Protein AF-Q67RN5-F1 (afdb_monomer)

Nearest PDB structures (foldseek):
  2oyn-assembly1_A-2  TM=8.089E-01  e=8.549E-10  Methanocaldococcus jannaschii DSM 2661
  2vbu-assembly1_A  TM=8.087E-01  e=7.160E-10  Methanocaldococcus jannaschii
  5trd-assembly1_B  TM=8.088E-01  e=3.137E-09  Thermoplasma acidophilum DSM 1728
  6e8a-assembly2_B-2  TM=3.465E-01  e=7.307E-01  Salmonella enterica subsp. enterica serovar Typhimurium
  5ffo-assembly1_C  TM=2.373E-01  e=3.018E+00  Homo sapiens

Foldseek 3Di:
DDDDDDDDDDDDDDDDDDDDPPPCQFDKDKWKWFWDDDPLVQLVVLPDPLNQVVCCVAPVGRFHRGWTKIQTDDDLVVVVVCLQFAWAWEDELDPPAFIKTWAWKKKADDPFIDIWIKIDTPDPPPDSRMIITTDNDDCCVRRVDDGGDMIMIMHGNDDRDPHYDYRDNPPRDPDPVVPDD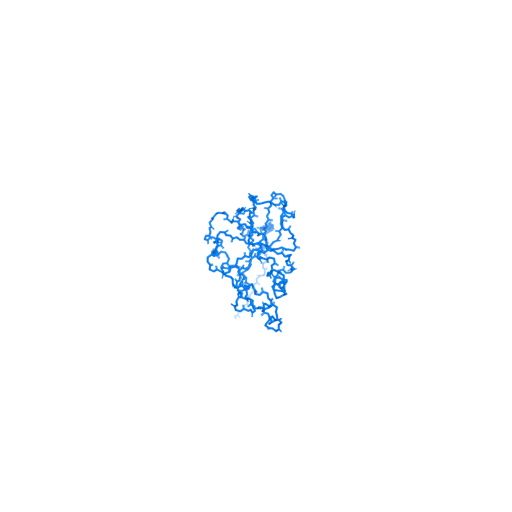DDD

Mean predicted aligned error: 12.1 Å

Structure (mmCIF, N/CA/C/O backbone):
data_AF-Q67RN5-F1
#
_entry.id   AF-Q67RN5-F1
#
loop_
_atom_site.group_PDB
_atom_site.id
_atom_site.type_symbol
_atom_site.label_atom_id
_atom_site.label_alt_id
_atom_site.label_comp_id
_atom_site.label_asym_id
_atom_site.label_entity_id
_atom_site.label_seq_id
_atom_site.pdbx_PDB_ins_code
_atom_site.Cartn_x
_atom_site.Cartn_y
_atom_site.Cartn_z
_atom_site.occupancy
_atom_site.B_iso_or_equiv
_atom_site.auth_seq_id
_atom_site.auth_comp_id
_atom_site.auth_asym_id
_atom_site.auth_atom_id
_atom_site.pdbx_PDB_model_num
ATOM 1 N N . MET A 1 1 ? 18.045 -40.946 73.177 1.00 39.00 1 MET A N 1
ATOM 2 C CA . MET A 1 1 ? 17.697 -39.692 72.471 1.00 39.00 1 MET A CA 1
ATOM 3 C C . MET A 1 1 ? 16.750 -40.045 71.330 1.00 39.00 1 MET A C 1
ATOM 5 O O . MET A 1 1 ? 17.121 -40.869 70.508 1.00 39.00 1 MET A O 1
ATOM 9 N N . GLN A 1 2 ? 15.512 -39.538 71.370 1.00 44.56 2 GLN A N 1
ATOM 10 C CA . GLN A 1 2 ? 14.452 -39.750 70.363 1.00 44.56 2 GLN A CA 1
ATOM 11 C C . GLN A 1 2 ? 14.723 -38.964 69.063 1.00 44.56 2 GLN A C 1
ATOM 13 O O . GLN A 1 2 ? 15.559 -38.061 69.064 1.00 44.56 2 GLN A O 1
ATOM 18 N N . PRO A 1 3 ? 13.956 -39.235 67.993 1.00 46.88 3 PRO A N 1
ATOM 19 C CA . PRO A 1 3 ? 12.977 -38.229 67.550 1.00 46.88 3 PRO A CA 1
ATOM 20 C C . PRO A 1 3 ? 11.593 -38.872 67.302 1.00 46.88 3 PRO A C 1
ATOM 22 O O . PRO A 1 3 ? 11.489 -39.971 66.772 1.00 46.88 3 PRO A O 1
ATOM 25 N N . ALA A 1 4 ? 10.519 -38.382 67.924 1.00 40.12 4 ALA A N 1
ATOM 26 C CA . ALA A 1 4 ? 9.706 -37.205 67.581 1.00 40.12 4 ALA A CA 1
ATOM 27 C C . ALA A 1 4 ? 8.742 -37.450 66.396 1.00 40.12 4 ALA A C 1
ATOM 29 O O . ALA A 1 4 ? 9.128 -37.463 65.232 1.00 40.12 4 ALA A O 1
ATOM 30 N N . ARG A 1 5 ? 7.459 -37.638 66.747 1.00 43.19 5 ARG A N 1
ATOM 31 C CA . ARG A 1 5 ? 6.282 -37.629 65.862 1.00 43.19 5 ARG A CA 1
ATOM 32 C C . ARG A 1 5 ? 6.062 -36.230 65.272 1.00 43.19 5 ARG A C 1
ATOM 34 O O . ARG A 1 5 ? 6.175 -35.253 66.005 1.00 43.19 5 ARG A O 1
ATOM 41 N N . ALA A 1 6 ? 5.593 -36.153 64.026 1.00 41.25 6 ALA A N 1
ATOM 42 C CA . ALA A 1 6 ? 4.897 -34.978 63.504 1.00 41.25 6 ALA A CA 1
ATOM 43 C C . ALA A 1 6 ? 3.587 -35.397 62.819 1.00 41.25 6 ALA A C 1
ATOM 45 O O . ALA A 1 6 ? 3.551 -36.311 61.998 1.00 41.25 6 ALA A O 1
ATOM 46 N N . LEU A 1 7 ? 2.515 -34.737 63.256 1.00 39.62 7 LEU A N 1
ATOM 47 C CA . LEU A 1 7 ? 1.122 -34.873 62.849 1.00 39.62 7 LEU A CA 1
ATOM 48 C C . LEU A 1 7 ? 0.891 -34.295 61.447 1.00 39.62 7 LEU A C 1
ATOM 50 O O . LEU A 1 7 ? 1.312 -33.177 61.162 1.00 39.62 7 LEU A O 1
ATOM 54 N N . GLY A 1 8 ? 0.156 -35.029 60.611 1.00 35.50 8 GLY A N 1
ATOM 55 C CA . GLY A 1 8 ? -0.455 -34.497 59.397 1.00 35.50 8 GLY A CA 1
ATOM 56 C C . GLY A 1 8 ? -1.794 -33.836 59.722 1.00 35.50 8 GLY A C 1
ATOM 57 O O . GLY A 1 8 ? -2.701 -34.496 60.225 1.00 35.50 8 GLY A O 1
ATOM 58 N N . LEU A 1 9 ? -1.913 -32.544 59.422 1.00 35.66 9 LEU A N 1
ATOM 59 C CA . LEU A 1 9 ? -3.170 -31.801 59.401 1.00 35.66 9 LEU A CA 1
ATOM 60 C C . LEU A 1 9 ? -3.314 -31.147 58.025 1.00 35.66 9 LEU A C 1
ATOM 62 O O . LEU A 1 9 ? -2.604 -30.207 57.682 1.00 35.66 9 LEU A O 1
ATOM 66 N N . THR A 1 10 ? -4.238 -31.679 57.234 1.00 41.59 10 THR A N 1
ATOM 67 C CA . THR A 1 10 ? -4.870 -31.006 56.095 1.00 41.59 10 THR A CA 1
ATOM 68 C C . THR A 1 10 ? -5.769 -29.877 56.583 1.00 41.59 10 THR A C 1
ATOM 70 O O . THR A 1 10 ? -6.534 -30.106 57.515 1.00 41.59 10 THR A O 1
ATOM 73 N N . LEU A 1 11 ? -5.748 -28.727 55.899 1.00 31.17 11 LEU A N 1
ATOM 74 C CA . LEU A 1 11 ? -6.904 -27.851 55.633 1.00 31.17 11 LEU A CA 1
ATOM 75 C C . LEU A 1 11 ? -6.467 -26.649 54.778 1.00 31.17 11 LEU A C 1
ATOM 77 O O . LEU A 1 11 ? -5.459 -26.016 55.075 1.00 31.17 11 LEU A O 1
ATOM 81 N N . GLY A 1 12 ? -7.258 -26.310 53.754 1.00 29.30 12 GLY A N 1
ATOM 82 C CA . GLY A 1 12 ? -7.156 -25.016 53.070 1.00 29.30 12 GLY A CA 1
ATOM 83 C C . GLY A 1 12 ? -7.506 -25.035 51.585 1.00 29.30 12 GLY A C 1
ATOM 84 O O . GLY A 1 12 ? -6.628 -24.855 50.750 1.00 29.30 12 GLY A O 1
ATOM 85 N N . GLY A 1 13 ? -8.785 -25.225 51.251 1.00 37.34 13 GLY A N 1
ATOM 86 C CA . GLY A 1 13 ? -9.314 -24.823 49.945 1.00 37.34 13 GLY A CA 1
ATOM 87 C C . GLY A 1 13 ? -9.505 -23.303 49.879 1.00 37.34 13 GLY A C 1
ATOM 88 O O . GLY A 1 13 ? -9.962 -22.701 50.849 1.00 37.34 13 GLY A O 1
ATOM 89 N N . LEU A 1 14 ? -9.172 -22.701 48.735 1.00 33.59 14 LEU A N 1
ATOM 90 C CA . LEU A 1 14 ? -9.415 -21.298 48.370 1.00 33.59 14 LEU A CA 1
ATOM 91 C C . LEU A 1 14 ? -9.759 -21.218 46.859 1.00 33.59 14 LEU A C 1
ATOM 93 O O . LEU A 1 14 ? -9.532 -22.187 46.135 1.00 33.59 14 LEU A O 1
ATOM 97 N N . PRO A 1 15 ? -10.402 -20.132 46.391 1.00 35.22 15 PRO A N 1
ATOM 98 C CA . PRO A 1 15 ? -11.698 -20.218 45.725 1.00 35.22 15 PRO A CA 1
ATOM 99 C C . PRO A 1 15 ? -11.651 -20.102 44.198 1.00 35.22 15 PRO A C 1
ATOM 101 O O . PRO A 1 15 ? -10.672 -19.665 43.592 1.00 35.22 15 PRO A O 1
ATOM 104 N N . ALA A 1 16 ? -12.797 -20.430 43.597 1.00 47.22 16 ALA A N 1
ATOM 105 C CA . ALA A 1 16 ? -13.140 -20.130 42.217 1.00 47.22 16 ALA A CA 1
ATOM 106 C C . ALA A 1 16 ? -12.845 -18.662 41.875 1.00 47.22 16 ALA A C 1
ATOM 108 O O . ALA A 1 16 ? -13.401 -17.741 42.473 1.00 47.22 16 ALA A O 1
ATOM 109 N N . SER A 1 17 ? -11.990 -18.453 40.880 1.00 39.81 17 SER A N 1
ATOM 110 C CA . SER A 1 17 ? -11.787 -17.155 40.249 1.00 39.81 17 SER A CA 1
ATOM 111 C C . SER A 1 17 ? -12.252 -17.273 38.807 1.00 39.81 17 SER A C 1
ATOM 113 O O . SER A 1 17 ? -11.623 -17.928 37.978 1.00 39.81 17 SER A O 1
ATOM 115 N N . GLY A 1 18 ? -13.399 -16.654 38.523 1.00 46.72 18 GLY A N 1
ATOM 116 C CA . GLY A 1 18 ? -13.833 -16.408 37.162 1.00 46.72 18 GLY A CA 1
ATOM 117 C C . GLY A 1 18 ? -12.750 -15.624 36.431 1.00 46.72 18 GLY A C 1
ATOM 118 O O . GLY A 1 18 ? -12.375 -14.529 36.841 1.00 46.72 18 GLY A O 1
ATOM 119 N N . GLN A 1 19 ? -12.246 -16.191 35.343 1.00 37.75 19 GLN A N 1
ATOM 120 C CA . GLN A 1 19 ? -11.493 -15.438 34.357 1.00 37.75 19 GLN A CA 1
ATOM 121 C C . GLN A 1 19 ? -12.421 -15.208 33.180 1.00 37.75 19 GLN A C 1
ATOM 123 O O . GLN A 1 19 ? -12.645 -16.076 32.337 1.00 37.75 19 GLN A O 1
ATOM 128 N N . GLY A 1 20 ? -13.006 -14.009 33.184 1.00 31.23 20 GLY A N 1
ATOM 129 C CA . GLY A 1 20 ? -13.591 -13.430 31.993 1.00 31.23 20 GLY A CA 1
ATOM 130 C C . GLY A 1 20 ? -12.596 -13.540 30.844 1.00 31.23 20 GLY A C 1
ATOM 131 O O . GLY A 1 20 ? -11.386 -13.386 31.032 1.00 31.23 20 GLY A O 1
ATOM 132 N N . ARG A 1 21 ? -13.126 -13.832 29.657 1.00 41.06 21 ARG A N 1
ATOM 133 C CA . ARG A 1 21 ? -12.391 -13.716 28.402 1.00 41.06 21 ARG A CA 1
ATOM 134 C C . ARG A 1 21 ? -11.751 -12.330 28.390 1.00 41.06 21 ARG A C 1
ATOM 136 O O . ARG A 1 21 ? -12.453 -11.328 28.281 1.00 41.06 21 ARG A O 1
ATOM 143 N N . ARG A 1 22 ? -10.432 -12.274 28.567 1.00 39.09 22 ARG A N 1
ATOM 144 C CA . ARG A 1 22 ? -9.664 -11.081 28.240 1.00 39.09 22 ARG A CA 1
ATOM 145 C C . ARG A 1 22 ? -9.855 -10.900 26.742 1.00 39.09 22 ARG A C 1
ATOM 147 O O . ARG A 1 22 ? -9.359 -11.703 25.959 1.00 39.09 22 ARG A O 1
ATOM 154 N N . ASN A 1 23 ? -10.653 -9.908 26.364 1.00 39.34 23 ASN A N 1
ATOM 155 C CA . ASN A 1 23 ? -10.580 -9.353 25.028 1.00 39.34 23 ASN A CA 1
ATOM 156 C C . ASN A 1 23 ? -9.171 -8.781 24.919 1.00 39.34 23 ASN A C 1
ATOM 158 O O . ASN A 1 23 ? -8.901 -7.704 25.447 1.00 39.34 23 ASN A O 1
ATOM 162 N N . ASP A 1 24 ? -8.272 -9.544 24.308 1.00 42.50 24 ASP A N 1
ATOM 163 C CA . ASP A 1 24 ? -6.970 -9.057 23.880 1.00 42.50 24 ASP A CA 1
ATOM 164 C C . ASP A 1 24 ? -7.239 -8.106 22.704 1.00 42.50 24 ASP A C 1
ATOM 166 O O . ASP A 1 24 ? -7.173 -8.471 21.532 1.00 42.50 24 ASP A O 1
ATOM 170 N N . MET A 1 25 ? -7.720 -6.900 23.018 1.00 42.75 25 MET A N 1
ATOM 171 C CA . MET A 1 25 ? -7.832 -5.822 22.046 1.00 42.75 25 MET A CA 1
ATOM 172 C C . MET A 1 25 ? -6.419 -5.288 21.848 1.00 42.75 25 MET A C 1
ATOM 174 O O . MET A 1 25 ? -6.012 -4.347 22.526 1.00 42.75 25 MET A O 1
ATOM 178 N N . GLY A 1 26 ? -5.665 -5.949 20.965 1.00 56.78 26 GLY A N 1
ATOM 179 C CA . GLY A 1 26 ? -4.382 -5.444 20.486 1.00 56.78 26 GLY A CA 1
ATOM 180 C C . GLY A 1 26 ? -4.517 -3.984 20.055 1.00 56.78 26 GLY A C 1
ATOM 181 O O . GLY A 1 26 ? -5.586 -3.551 19.605 1.00 56.78 26 GLY A O 1
ATOM 182 N N . THR A 1 27 ? -3.452 -3.207 20.227 1.00 68.50 27 THR A N 1
ATOM 183 C CA . THR A 1 27 ? -3.481 -1.781 19.900 1.00 68.50 27 THR A CA 1
ATOM 184 C C . THR A 1 27 ? -3.726 -1.631 18.404 1.00 68.50 27 THR A C 1
ATOM 186 O O . THR A 1 27 ? -2.929 -2.075 17.583 1.00 68.50 27 THR A O 1
ATOM 189 N N . GLN A 1 28 ? -4.855 -1.031 18.037 1.00 79.62 28 GLN A N 1
ATOM 190 C CA . GLN A 1 28 ? -5.221 -0.817 16.645 1.00 79.62 28 GLN A CA 1
ATOM 191 C C . GLN A 1 28 ? -5.014 0.652 16.298 1.00 79.62 28 GLN A C 1
ATOM 193 O O . GLN A 1 28 ? -5.668 1.521 16.879 1.00 79.62 28 GLN A O 1
ATOM 198 N N . ILE A 1 29 ? -4.144 0.928 15.329 1.00 88.00 29 ILE A N 1
ATOM 199 C CA . ILE A 1 29 ? -3.964 2.288 14.826 1.00 88.00 29 ILE A CA 1
ATOM 200 C C . ILE A 1 29 ? -4.924 2.525 13.662 1.00 88.00 29 ILE A C 1
ATOM 202 O O . ILE A 1 29 ? -5.158 1.641 12.828 1.00 88.00 29 ILE A O 1
ATOM 206 N N . ARG A 1 30 ? -5.525 3.716 13.633 1.00 91.44 30 ARG A N 1
ATOM 207 C CA . ARG A 1 30 ? -6.573 4.082 12.684 1.00 91.44 30 ARG A CA 1
ATOM 208 C C . ARG A 1 30 ? -6.337 5.481 12.132 1.00 91.44 30 ARG A C 1
ATOM 210 O O . ARG A 1 30 ? -6.229 6.431 12.899 1.00 91.44 30 ARG A O 1
ATOM 217 N N . TRP A 1 31 ? -6.388 5.597 10.809 1.00 93.06 31 TRP A N 1
ATOM 218 C CA . TRP A 1 31 ? -6.339 6.869 10.085 1.00 93.06 31 TRP A CA 1
ATOM 219 C C . TRP A 1 31 ? -7.501 6.979 9.106 1.00 93.06 31 TRP A C 1
ATOM 221 O O . TRP A 1 31 ? -8.117 5.975 8.729 1.00 93.06 31 TRP A O 1
ATOM 231 N N . THR A 1 32 ? -7.779 8.202 8.673 1.00 96.44 32 THR A N 1
ATOM 232 C CA . THR A 1 32 ? -8.562 8.454 7.464 1.00 96.44 32 THR A CA 1
ATOM 233 C C . THR A 1 32 ? -7.623 8.716 6.295 1.00 96.44 32 THR A C 1
ATOM 235 O O . THR A 1 32 ? -6.431 8.988 6.458 1.00 96.44 32 THR A O 1
ATOM 238 N N . GLY A 1 33 ? -8.144 8.595 5.086 1.00 97.06 33 GLY A N 1
ATOM 239 C CA . GLY A 1 33 ? -7.430 8.999 3.894 1.00 97.06 33 GLY A CA 1
ATOM 240 C C . GLY A 1 33 ? -8.387 9.286 2.759 1.00 97.06 33 GLY A C 1
ATOM 241 O O . GLY A 1 33 ? -9.519 8.804 2.744 1.00 97.06 33 GLY A O 1
ATOM 242 N N . ARG A 1 34 ? -7.914 10.058 1.787 1.00 98.25 34 ARG A N 1
ATOM 243 C CA . ARG A 1 34 ? -8.688 10.421 0.604 1.00 98.25 34 ARG A CA 1
ATOM 244 C C . ARG A 1 34 ? -8.191 9.665 -0.608 1.00 98.25 34 ARG A C 1
ATOM 246 O O . ARG A 1 34 ? -7.007 9.738 -0.934 1.00 98.25 34 ARG A O 1
ATOM 253 N N . VAL A 1 35 ? -9.091 8.963 -1.287 1.00 98.56 35 VAL A N 1
ATOM 254 C CA . VAL A 1 35 ? -8.769 8.237 -2.518 1.00 98.56 35 VAL A CA 1
ATOM 255 C C . VAL A 1 35 ? -8.345 9.220 -3.603 1.00 98.56 35 VAL A C 1
ATOM 257 O O . VAL A 1 35 ? -9.009 10.232 -3.838 1.00 98.56 35 VAL A O 1
ATOM 260 N N . VAL A 1 36 ? -7.249 8.901 -4.285 1.00 97.94 36 VAL A N 1
ATOM 261 C CA . VAL A 1 36 ? -6.715 9.680 -5.406 1.00 97.94 36 VAL A CA 1
ATOM 262 C C . VAL A 1 36 ? -6.348 8.758 -6.563 1.00 97.94 36 VAL A C 1
ATOM 264 O O . VAL A 1 36 ? -6.064 7.571 -6.378 1.00 97.94 36 VAL A O 1
ATOM 267 N N . SER A 1 37 ? -6.346 9.285 -7.781 1.00 95.69 37 SER A N 1
ATOM 268 C CA . SER A 1 37 ? -5.734 8.600 -8.917 1.00 95.69 37 SER A CA 1
ATOM 269 C C . SER A 1 37 ? -4.215 8.752 -8.864 1.00 95.69 37 SER A C 1
ATOM 271 O O . SER A 1 37 ? -3.694 9.854 -8.722 1.00 95.69 37 SER A O 1
ATOM 273 N N . GLY A 1 38 ? -3.502 7.631 -8.984 1.00 88.62 38 GLY A N 1
ATOM 274 C CA . GLY A 1 38 ? -2.061 7.631 -9.227 1.00 88.62 38 GLY A CA 1
ATOM 275 C C . GLY A 1 38 ? -1.739 7.763 -10.719 1.00 88.62 38 GLY A C 1
ATOM 276 O O . GLY A 1 38 ? -2.627 7.846 -11.565 1.00 88.62 38 GLY A O 1
ATOM 277 N N . LEU A 1 39 ? -0.455 7.676 -11.067 1.00 86.25 39 LEU A N 1
ATOM 278 C CA . LEU A 1 39 ? 0.029 7.774 -12.455 1.00 86.25 39 LEU A CA 1
ATOM 279 C C . LEU A 1 39 ? -0.256 6.527 -13.320 1.00 86.25 39 LEU A C 1
ATOM 281 O O . LEU A 1 39 ? 0.241 6.419 -14.436 1.00 86.25 39 LEU A O 1
ATOM 285 N N . GLY A 1 40 ? -0.964 5.522 -12.793 1.00 83.81 40 GLY A N 1
ATOM 286 C CA . GLY A 1 40 ? -1.231 4.255 -13.492 1.00 83.81 40 GLY A CA 1
ATOM 287 C C . GLY A 1 40 ? -0.009 3.339 -13.675 1.00 83.81 40 GLY A C 1
ATOM 288 O O . GLY A 1 40 ? -0.143 2.226 -14.180 1.00 83.81 40 GLY A O 1
ATOM 289 N N . VAL A 1 41 ? 1.174 3.756 -13.216 1.00 84.62 41 VAL A N 1
ATOM 290 C CA . VAL A 1 41 ? 2.433 2.998 -13.332 1.00 84.62 41 VAL A CA 1
ATOM 291 C C . VAL A 1 41 ? 2.385 1.686 -12.538 1.00 84.62 41 VAL A C 1
ATOM 293 O O . VAL A 1 41 ? 2.978 0.692 -12.960 1.00 84.62 41 VAL A O 1
ATOM 296 N N . ALA A 1 42 ? 1.612 1.653 -11.444 1.00 84.50 42 ALA A N 1
ATOM 297 C CA . ALA A 1 42 ? 1.476 0.494 -10.565 1.00 84.50 42 ALA A CA 1
ATOM 298 C C . ALA A 1 42 ? 1.045 -0.793 -11.264 1.00 84.50 42 ALA A C 1
ATOM 300 O O . ALA A 1 42 ? 1.535 -1.879 -10.945 1.00 84.50 42 ALA A O 1
ATOM 301 N N . ALA A 1 43 ? 0.178 -0.682 -12.269 1.00 84.50 43 ALA A N 1
ATOM 302 C CA . ALA A 1 43 ? -0.319 -1.840 -13.000 1.00 84.50 43 ALA A CA 1
ATOM 303 C C . ALA A 1 43 ? 0.801 -2.636 -13.687 1.00 84.50 43 ALA A C 1
ATOM 305 O O . ALA A 1 43 ? 0.693 -3.852 -13.781 1.00 84.50 43 ALA A O 1
ATOM 306 N N . ARG A 1 44 ? 1.885 -1.973 -14.116 1.00 85.19 44 ARG A N 1
ATOM 307 C CA . ARG A 1 44 ? 3.000 -2.620 -14.824 1.00 85.19 44 ARG A CA 1
ATOM 308 C C . ARG A 1 44 ? 3.891 -3.456 -13.912 1.00 85.19 44 ARG A C 1
ATOM 310 O O . ARG A 1 44 ? 4.351 -4.516 -14.320 1.00 85.19 44 ARG A O 1
ATOM 317 N N . TRP A 1 45 ? 4.167 -2.987 -12.696 1.00 85.69 45 TRP A N 1
ATOM 318 C CA . TRP A 1 45 ? 5.078 -3.695 -11.791 1.00 85.69 45 TRP A CA 1
ATOM 319 C C . TRP A 1 45 ? 4.359 -4.682 -10.870 1.00 85.69 45 TRP A C 1
ATOM 321 O O . TRP A 1 45 ? 4.903 -5.742 -10.578 1.00 85.69 45 TRP A O 1
ATOM 331 N N . THR A 1 46 ? 3.101 -4.418 -10.504 1.00 89.88 46 THR A N 1
ATOM 332 C CA . THR A 1 46 ? 2.264 -5.390 -9.766 1.00 89.88 46 THR A CA 1
ATOM 333 C C . THR A 1 46 ? 1.983 -6.668 -10.562 1.00 89.88 46 THR A C 1
ATOM 335 O O . THR A 1 46 ? 1.573 -7.679 -9.989 1.00 89.88 46 THR A O 1
ATOM 338 N N . THR A 1 47 ? 2.203 -6.652 -11.880 1.00 91.69 47 THR A N 1
ATOM 339 C CA . THR A 1 47 ? 2.105 -7.836 -12.737 1.00 91.69 47 THR A CA 1
ATOM 340 C C . THR A 1 47 ? 3.381 -8.661 -12.828 1.00 91.69 47 THR A C 1
ATOM 342 O O . THR A 1 47 ? 3.287 -9.777 -13.321 1.00 91.69 47 THR A O 1
ATOM 345 N N . LEU A 1 48 ? 4.529 -8.163 -12.353 1.00 91.69 48 LEU A N 1
ATOM 346 C CA . LEU A 1 48 ? 5.800 -8.888 -12.427 1.00 91.69 48 LEU A CA 1
ATOM 347 C C . LEU A 1 48 ? 5.757 -10.156 -11.565 1.00 91.69 48 LEU A C 1
ATOM 349 O O . LEU A 1 48 ? 5.322 -10.117 -10.411 1.00 91.69 48 LEU A O 1
ATOM 353 N N . ASP A 1 49 ? 6.264 -11.265 -12.104 1.00 92.12 49 ASP A N 1
ATOM 354 C CA . ASP A 1 49 ? 6.209 -12.578 -11.450 1.00 92.12 49 ASP A CA 1
ATOM 355 C C . ASP A 1 49 ? 6.900 -12.586 -10.087 1.00 92.12 49 ASP A C 1
ATOM 357 O O . ASP A 1 49 ? 6.344 -13.094 -9.113 1.00 92.12 49 ASP A O 1
ATOM 361 N N . TRP A 1 50 ? 8.081 -11.965 -9.990 1.00 91.75 50 TRP A N 1
ATOM 362 C CA . TRP A 1 50 ? 8.813 -11.874 -8.725 1.00 91.75 50 TRP A CA 1
ATOM 363 C C . TRP A 1 50 ? 8.011 -11.113 -7.661 1.00 91.75 50 TRP A C 1
ATOM 365 O O . TRP A 1 50 ? 8.009 -11.504 -6.494 1.00 91.75 50 TRP A O 1
ATOM 375 N N . PHE A 1 51 ? 7.301 -10.053 -8.062 1.00 93.25 51 PHE A N 1
ATOM 376 C CA . PHE A 1 51 ? 6.526 -9.218 -7.152 1.00 93.25 51 PHE A CA 1
ATOM 377 C C . PHE A 1 51 ? 5.301 -9.986 -6.657 1.00 93.25 51 PHE A C 1
ATOM 379 O O . PHE A 1 51 ? 5.070 -10.083 -5.454 1.00 93.25 51 PHE A O 1
ATOM 386 N N . ARG A 1 52 ? 4.555 -10.614 -7.576 1.00 94.06 52 ARG A N 1
ATOM 387 C CA . ARG A 1 52 ? 3.405 -11.465 -7.237 1.00 94.06 52 ARG A CA 1
ATOM 388 C C . ARG A 1 52 ? 3.804 -12.612 -6.312 1.00 94.06 52 ARG A C 1
ATOM 390 O O . ARG A 1 52 ? 3.118 -12.835 -5.321 1.00 94.06 52 ARG A O 1
ATOM 397 N N . ALA A 1 53 ? 4.910 -13.296 -6.609 1.00 92.81 53 ALA A N 1
ATOM 398 C CA . ALA A 1 53 ? 5.424 -14.388 -5.786 1.00 92.81 53 ALA A CA 1
ATOM 399 C C . ALA A 1 53 ? 5.839 -13.911 -4.387 1.00 92.81 53 ALA A C 1
ATOM 401 O O . ALA A 1 53 ? 5.591 -14.606 -3.403 1.00 92.81 53 ALA A O 1
ATOM 402 N N . ALA A 1 54 ? 6.431 -12.718 -4.273 1.00 93.06 54 ALA A N 1
ATOM 403 C CA . ALA A 1 54 ? 6.790 -12.147 -2.980 1.00 93.06 54 ALA A CA 1
ATOM 404 C C . ALA A 1 54 ? 5.555 -11.814 -2.129 1.00 93.06 54 ALA A C 1
ATOM 406 O O . ALA A 1 54 ? 5.514 -12.188 -0.958 1.00 93.06 54 ALA A O 1
ATOM 407 N N . ILE A 1 55 ? 4.536 -11.170 -2.713 1.00 94.44 55 ILE A N 1
ATOM 408 C CA . ILE A 1 55 ? 3.277 -10.859 -2.014 1.00 94.44 55 ILE A CA 1
ATOM 409 C C . ILE A 1 55 ? 2.532 -12.143 -1.629 1.00 94.44 55 ILE A C 1
ATOM 411 O O . ILE A 1 55 ? 2.056 -12.251 -0.502 1.00 94.44 55 ILE A O 1
ATOM 415 N N . GLU A 1 56 ? 2.490 -13.145 -2.508 1.00 94.56 56 GLU A N 1
ATOM 416 C CA . GLU A 1 56 ? 1.857 -14.435 -2.218 1.00 94.56 56 GLU A CA 1
ATOM 417 C C . GLU A 1 56 ? 2.567 -15.177 -1.084 1.00 94.56 56 GLU A C 1
ATOM 419 O O . GLU A 1 56 ? 1.914 -15.663 -0.164 1.00 94.56 56 GLU A O 1
ATOM 424 N N . ARG A 1 57 ? 3.903 -15.202 -1.092 1.00 91.88 57 ARG A N 1
ATOM 425 C CA . ARG A 1 57 ? 4.700 -15.816 -0.024 1.00 91.88 57 ARG A CA 1
ATOM 426 C C . ARG A 1 57 ? 4.522 -15.111 1.322 1.00 91.88 57 ARG A C 1
ATOM 428 O O . ARG A 1 57 ? 4.504 -15.779 2.350 1.00 91.88 57 ARG A O 1
ATOM 435 N N . LEU A 1 58 ? 4.451 -13.781 1.319 1.00 90.00 58 LEU A N 1
ATOM 436 C CA . LEU A 1 58 ? 4.351 -12.970 2.534 1.00 90.00 58 LEU A CA 1
ATOM 437 C C . LEU A 1 58 ? 2.942 -12.944 3.125 1.00 90.00 58 LEU A C 1
ATOM 439 O O . LEU A 1 58 ? 2.782 -12.982 4.342 1.00 90.00 58 LEU A O 1
ATOM 443 N N . PHE A 1 59 ? 1.934 -12.831 2.264 1.00 92.00 59 PHE A N 1
ATOM 444 C CA . PHE A 1 59 ? 0.580 -12.444 2.660 1.00 92.00 59 PHE A CA 1
ATOM 445 C C . PHE A 1 59 ? -0.498 -13.414 2.166 1.00 92.00 59 PHE A C 1
ATOM 447 O O . PHE A 1 59 ? -1.676 -13.206 2.446 1.00 92.00 59 PHE A O 1
ATOM 454 N N . GLY A 1 60 ? -0.125 -14.474 1.444 1.00 94.31 60 GLY A N 1
ATOM 455 C CA . GLY A 1 60 ? -1.038 -15.546 1.043 1.00 94.31 60 GLY A CA 1
ATOM 456 C C . GLY A 1 60 ? -1.972 -15.201 -0.119 1.00 94.31 60 GLY A C 1
ATOM 457 O O . GLY A 1 60 ? -2.955 -15.907 -0.327 1.00 94.31 60 GLY A O 1
ATOM 458 N N . PHE A 1 61 ? -1.705 -14.129 -0.877 1.00 95.81 61 PHE A N 1
ATOM 459 C CA . PHE A 1 61 ? -2.508 -13.771 -2.051 1.00 95.81 61 PHE A CA 1
ATOM 460 C C . PHE A 1 61 ? -1.677 -13.182 -3.197 1.00 95.81 61 PHE A C 1
ATOM 462 O O . PHE A 1 61 ? -0.624 -12.588 -2.985 1.00 95.81 61 PHE A O 1
ATOM 469 N N . LYS A 1 62 ? -2.194 -13.281 -4.429 1.00 95.25 62 LYS A N 1
ATOM 470 C CA . LYS A 1 62 ? -1.657 -12.560 -5.594 1.00 95.25 62 LYS A CA 1
ATOM 471 C C . LYS A 1 62 ? -2.432 -11.257 -5.800 1.00 95.25 62 LYS A C 1
ATOM 473 O O . LYS A 1 62 ? -3.657 -11.316 -5.916 1.00 95.25 62 LYS A O 1
ATOM 478 N N . PRO A 1 63 ? -1.769 -10.093 -5.887 1.00 96.56 63 PRO A N 1
ATOM 479 C CA . PRO A 1 63 ? -2.469 -8.838 -6.115 1.00 96.56 63 PRO A CA 1
ATOM 480 C C . PRO A 1 63 ? -3.067 -8.783 -7.529 1.00 96.56 63 PRO A C 1
ATOM 482 O O . PRO A 1 63 ? -2.502 -9.328 -8.488 1.00 96.56 63 PRO A O 1
ATOM 485 N N . VAL A 1 64 ? -4.204 -8.103 -7.682 1.00 96.06 64 VAL A N 1
ATOM 486 C CA . VAL A 1 64 ? -4.677 -7.686 -9.014 1.00 96.06 64 VAL A CA 1
ATOM 487 C C . VAL A 1 64 ? -3.753 -6.598 -9.583 1.00 96.06 64 VAL A C 1
ATOM 489 O O . VAL A 1 64 ? -3.045 -5.948 -8.816 1.00 96.06 64 VAL A O 1
ATOM 492 N N . PRO A 1 65 ? -3.725 -6.379 -10.912 1.00 95.94 65 PRO A N 1
ATOM 493 C CA . PRO A 1 65 ? -2.941 -5.292 -11.492 1.00 95.94 65 PRO A CA 1
ATOM 494 C C . PRO A 1 65 ? -3.351 -3.914 -10.944 1.00 95.94 65 PRO A C 1
ATOM 496 O O . PRO A 1 65 ? -4.512 -3.512 -11.045 1.00 95.94 65 PRO A O 1
ATOM 499 N N . GLY A 1 66 ? -2.372 -3.175 -10.426 1.00 95.31 66 GLY A N 1
ATOM 500 C CA . GLY A 1 66 ? -2.504 -1.812 -9.917 1.00 95.31 66 GLY A CA 1
ATOM 501 C C . GLY A 1 66 ? -2.619 -1.723 -8.396 1.00 95.31 66 GLY A C 1
ATOM 502 O O . GLY A 1 66 ? -2.561 -2.716 -7.677 1.00 95.31 66 GLY A O 1
ATOM 503 N N . THR A 1 67 ? -2.780 -0.495 -7.913 1.00 97.19 67 THR A N 1
ATOM 504 C CA . THR A 1 67 ? -2.940 -0.168 -6.492 1.00 97.19 67 THR A CA 1
ATOM 505 C C . THR A 1 67 ? -4.101 0.802 -6.291 1.00 97.19 67 THR A C 1
ATOM 507 O O . THR A 1 67 ? -4.413 1.624 -7.162 1.00 97.19 67 THR A O 1
ATOM 510 N N . LEU A 1 68 ? -4.751 0.732 -5.127 1.00 98.19 68 LEU A N 1
ATOM 511 C CA . LEU A 1 68 ? -5.582 1.839 -4.653 1.00 98.19 68 LEU A CA 1
ATOM 512 C C . LEU A 1 68 ? -4.653 2.889 -4.044 1.00 98.19 68 LEU A C 1
ATOM 514 O O . LEU A 1 68 ? -3.919 2.576 -3.116 1.00 98.19 68 LEU A O 1
ATOM 518 N N . ASN A 1 69 ? -4.693 4.115 -4.555 1.00 98.12 69 ASN A N 1
ATOM 519 C CA . ASN A 1 69 ? -3.897 5.217 -4.028 1.00 98.12 69 ASN A CA 1
ATOM 520 C C . ASN A 1 69 ? -4.770 6.072 -3.108 1.00 98.12 69 ASN A C 1
ATOM 522 O O . ASN A 1 69 ? -5.923 6.364 -3.441 1.00 98.12 69 ASN A O 1
ATOM 526 N N . ALA A 1 70 ? -4.217 6.488 -1.975 1.00 97.56 70 ALA A N 1
ATOM 527 C CA . ALA A 1 70 ? -4.856 7.440 -1.082 1.00 97.56 70 ALA A CA 1
ATOM 528 C C . ALA A 1 70 ? -3.832 8.396 -0.472 1.00 97.56 70 ALA A C 1
ATOM 530 O O . ALA A 1 70 ? -2.656 8.062 -0.333 1.00 97.56 70 ALA A O 1
ATOM 531 N N . ILE A 1 71 ? -4.292 9.580 -0.083 1.00 96.94 71 ILE A N 1
ATOM 532 C CA . ILE A 1 71 ? -3.540 10.498 0.768 1.00 96.94 71 ILE A CA 1
ATOM 533 C C . ILE A 1 71 ? -4.007 10.269 2.198 1.00 96.94 71 ILE A C 1
ATOM 535 O O . ILE A 1 71 ? -5.164 10.545 2.508 1.00 96.94 71 ILE A O 1
ATOM 539 N N . ALA A 1 72 ? -3.130 9.729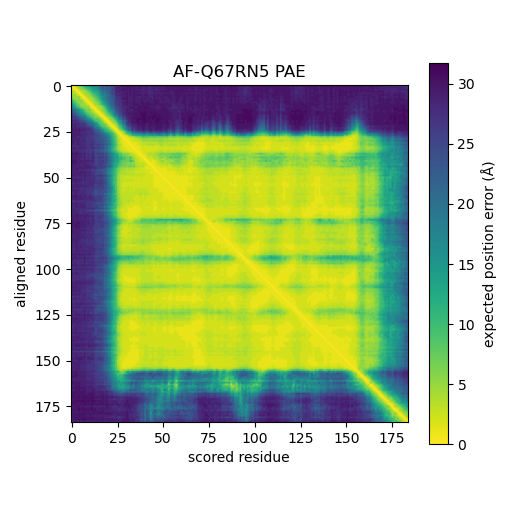 3.041 1.00 94.75 72 ALA A N 1
ATOM 540 C CA . ALA A 1 72 ? -3.383 9.562 4.462 1.00 94.75 72 ALA A CA 1
ATOM 541 C C . ALA A 1 72 ? -3.515 10.936 5.133 1.00 94.75 72 ALA A C 1
ATOM 543 O O . ALA A 1 72 ? -2.700 11.840 4.923 1.00 94.75 72 ALA A O 1
ATOM 544 N N . GLU A 1 73 ? -4.553 11.078 5.942 1.00 94.31 73 GLU A N 1
ATOM 545 C CA . GLU A 1 73 ? -4.848 12.266 6.730 1.00 94.31 73 GLU A CA 1
ATOM 546 C C . GLU A 1 73 ? -4.441 11.999 8.192 1.00 94.31 73 GLU A C 1
ATOM 548 O O . GLU A 1 73 ? -4.652 10.907 8.721 1.00 94.31 73 GLU A O 1
ATOM 553 N N . GLY A 1 74 ? -3.834 12.990 8.853 1.00 85.44 74 GLY A N 1
ATOM 554 C CA . GLY A 1 74 ? -3.372 12.879 10.244 1.00 85.44 74 GLY A CA 1
ATOM 555 C C . GLY A 1 74 ? -1.855 12.998 10.414 1.00 85.44 74 GLY A C 1
ATOM 556 O O . GLY A 1 74 ? -1.175 13.665 9.625 1.00 85.44 74 GLY A O 1
ATOM 557 N N . ASP A 1 75 ? -1.329 12.395 11.487 1.00 85.12 75 ASP A N 1
ATOM 558 C CA . ASP A 1 75 ? 0.091 12.473 11.835 1.00 85.12 75 ASP A CA 1
ATOM 559 C C . ASP A 1 75 ? 0.946 11.571 10.933 1.00 85.12 75 ASP A C 1
ATOM 561 O O . ASP A 1 75 ? 1.033 10.352 11.094 1.00 85.12 75 ASP A O 1
ATOM 565 N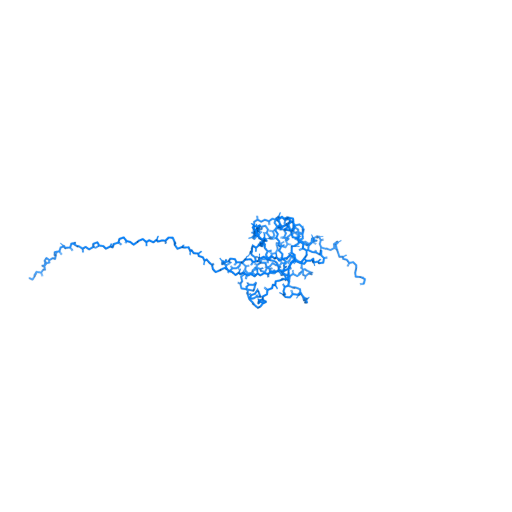 N . ARG A 1 76 ? 1.646 12.211 9.995 1.00 83.62 76 ARG A N 1
ATOM 566 C CA . ARG A 1 76 ? 2.586 11.550 9.083 1.00 83.62 76 ARG A CA 1
ATOM 567 C C . ARG A 1 76 ? 3.726 10.848 9.820 1.00 83.62 76 ARG A C 1
ATOM 569 O O . ARG A 1 76 ? 4.174 9.799 9.368 1.00 83.62 76 ARG A O 1
ATOM 576 N N . GLN A 1 77 ? 4.172 11.382 10.958 1.00 87.56 77 GLN A N 1
ATOM 577 C CA . GLN A 1 77 ? 5.277 10.793 11.717 1.00 87.56 77 GLN A CA 1
ATOM 578 C C . GLN A 1 77 ? 4.879 9.464 12.360 1.00 87.56 77 GLN A C 1
ATOM 580 O O . GLN A 1 77 ? 5.732 8.611 12.599 1.00 87.56 77 GLN A O 1
ATOM 585 N N . GLU A 1 78 ? 3.601 9.278 12.682 1.00 87.12 78 GLU A N 1
ATOM 586 C CA . GLU A 1 78 ? 3.085 8.012 13.196 1.00 87.12 78 GLU A CA 1
ATOM 587 C C . GLU A 1 78 ? 3.088 6.936 12.104 1.00 87.12 78 GLU A C 1
ATOM 589 O O . GLU A 1 78 ? 3.629 5.849 12.318 1.00 87.12 78 GLU A O 1
ATOM 594 N N . LEU A 1 79 ? 2.587 7.269 10.909 1.00 86.62 79 LEU A N 1
ATOM 595 C CA . LEU A 1 79 ? 2.630 6.384 9.744 1.00 86.62 79 LEU A CA 1
ATOM 596 C C . LEU A 1 79 ? 4.073 6.016 9.364 1.00 86.62 79 LEU A C 1
ATOM 598 O O . LEU A 1 79 ? 4.373 4.847 9.115 1.00 86.62 79 LEU A O 1
ATOM 602 N N . ASP A 1 80 ? 4.976 7.000 9.351 1.00 89.06 80 ASP A N 1
ATOM 603 C CA . ASP A 1 80 ? 6.399 6.781 9.091 1.00 89.06 80 ASP A CA 1
ATOM 604 C C . ASP A 1 80 ? 7.017 5.820 10.101 1.00 89.06 80 ASP A C 1
ATOM 606 O O . ASP A 1 80 ? 7.653 4.839 9.707 1.00 89.06 80 ASP A O 1
ATOM 610 N N . ARG A 1 81 ? 6.808 6.079 11.398 1.00 88.75 81 ARG A N 1
ATOM 611 C CA . ARG A 1 81 ? 7.315 5.223 12.475 1.00 88.75 81 ARG A CA 1
ATOM 612 C C . ARG A 1 81 ? 6.796 3.805 12.324 1.00 88.75 81 ARG A C 1
ATOM 614 O O . ARG A 1 81 ? 7.600 2.882 12.355 1.00 88.75 81 ARG A O 1
ATOM 621 N N . LEU A 1 82 ? 5.497 3.635 12.102 1.00 87.69 82 LEU A N 1
ATOM 622 C CA . LEU A 1 82 ? 4.894 2.320 11.937 1.00 87.69 82 LEU A CA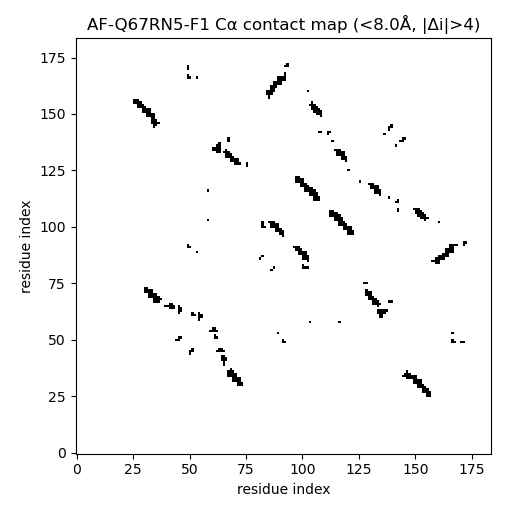 1
ATOM 623 C C . LEU A 1 82 ? 5.480 1.558 10.746 1.00 87.69 82 LEU A C 1
ATOM 625 O O . LEU A 1 82 ? 5.850 0.395 10.882 1.00 87.69 82 LEU A O 1
ATOM 629 N N . LEU A 1 83 ? 5.593 2.195 9.579 1.00 89.06 83 LEU A N 1
ATOM 630 C CA . LEU A 1 83 ? 6.147 1.534 8.397 1.00 89.06 83 LEU A CA 1
ATOM 631 C C . LEU A 1 83 ? 7.614 1.140 8.599 1.00 89.06 83 LEU A C 1
ATOM 633 O O . LEU A 1 83 ? 8.033 0.104 8.094 1.00 89.06 83 LEU A O 1
ATOM 637 N N . LEU A 1 84 ? 8.384 1.927 9.353 1.00 87.88 84 LEU A N 1
ATOM 638 C CA . LEU A 1 84 ? 9.787 1.631 9.649 1.00 87.88 84 LEU A CA 1
ATOM 639 C C . LEU A 1 84 ? 9.975 0.563 10.738 1.00 87.88 84 LEU A C 1
ATOM 641 O O . LEU A 1 84 ? 10.974 -0.155 10.707 1.00 87.88 84 LEU A O 1
ATOM 645 N N . THR A 1 85 ? 9.063 0.458 11.707 1.00 86.62 85 THR A N 1
ATOM 646 C CA . THR A 1 85 ? 9.192 -0.489 12.830 1.00 86.62 85 THR A CA 1
ATOM 647 C C . THR A 1 85 ? 8.480 -1.815 12.586 1.00 86.62 85 THR A C 1
ATOM 649 O O . THR A 1 85 ? 8.965 -2.851 13.042 1.00 86.62 85 THR A O 1
ATOM 652 N N . ALA A 1 86 ? 7.357 -1.789 11.868 1.00 88.44 86 ALA A N 1
ATOM 653 C CA . ALA A 1 86 ? 6.484 -2.938 11.654 1.00 88.44 86 ALA A CA 1
ATOM 654 C C . ALA A 1 86 ? 6.380 -3.370 10.185 1.00 88.44 86 ALA A C 1
ATOM 656 O O . ALA A 1 86 ? 5.843 -4.442 9.922 1.00 88.44 86 ALA A O 1
ATOM 657 N N . GLY A 1 87 ? 6.864 -2.570 9.228 1.00 91.19 87 GLY A N 1
ATOM 658 C CA . GLY A 1 87 ? 6.835 -2.914 7.806 1.00 91.19 87 GLY A CA 1
ATOM 659 C C . GLY A 1 87 ? 7.945 -3.882 7.386 1.00 91.19 87 GLY A C 1
ATOM 660 O O . GLY A 1 87 ? 9.038 -3.906 7.954 1.00 91.19 87 GLY A O 1
ATOM 661 N N . THR A 1 88 ? 7.675 -4.667 6.345 1.00 92.56 88 THR A N 1
ATOM 662 C CA . THR A 1 88 ? 8.676 -5.482 5.643 1.00 92.56 88 THR A CA 1
ATOM 663 C C . THR A 1 88 ? 9.255 -4.685 4.482 1.00 92.56 88 THR A C 1
ATOM 665 O O . THR A 1 88 ? 8.504 -4.120 3.687 1.00 92.56 88 THR A O 1
ATOM 668 N N . VAL A 1 89 ? 10.583 -4.682 4.328 1.00 92.88 89 VAL A N 1
ATOM 669 C CA . VAL A 1 89 ? 11.220 -4.168 3.110 1.00 92.88 89 VAL A CA 1
ATOM 670 C C . VAL A 1 89 ? 11.199 -5.253 2.035 1.00 92.88 89 VAL A C 1
ATOM 672 O O . VAL A 1 89 ? 11.848 -6.296 2.163 1.00 92.88 89 VAL A O 1
ATOM 675 N N . LEU A 1 90 ? 10.469 -4.987 0.956 1.00 92.00 90 LEU A N 1
ATOM 676 C CA . LEU A 1 90 ? 10.512 -5.758 -0.275 1.00 92.00 90 LEU A CA 1
ATOM 677 C C . LEU A 1 90 ? 11.669 -5.254 -1.142 1.00 92.00 90 LEU A C 1
ATOM 679 O O . LEU A 1 90 ? 11.654 -4.104 -1.593 1.00 92.00 90 LEU A O 1
ATOM 683 N N . VAL A 1 91 ? 12.655 -6.121 -1.374 1.00 90.88 91 VAL A N 1
ATOM 684 C CA . VAL A 1 91 ? 13.837 -5.811 -2.185 1.00 90.88 91 VAL A CA 1
ATOM 685 C C . VAL A 1 91 ? 13.668 -6.429 -3.576 1.00 90.88 91 VAL A C 1
ATOM 687 O O . VAL A 1 91 ? 13.551 -7.656 -3.685 1.00 90.88 91 VAL A O 1
ATOM 690 N N . PRO A 1 92 ? 13.632 -5.614 -4.644 1.00 89.75 92 PRO A N 1
ATOM 691 C CA . PRO A 1 92 ? 13.521 -6.127 -5.998 1.00 89.75 92 PRO A CA 1
ATOM 692 C C . PRO A 1 92 ? 14.812 -6.838 -6.432 1.00 89.75 92 PRO A C 1
ATOM 694 O O . PRO A 1 92 ? 15.891 -6.566 -5.908 1.00 89.75 92 PRO A O 1
ATOM 697 N N . PRO A 1 93 ? 14.726 -7.737 -7.422 1.00 86.25 93 PRO A N 1
ATOM 698 C CA . PRO A 1 93 ? 15.882 -8.476 -7.926 1.00 86.25 93 PRO A CA 1
ATOM 699 C C . PRO A 1 93 ? 16.779 -7.663 -8.877 1.00 86.25 93 PRO A C 1
ATOM 701 O O . PRO A 1 93 ? 17.849 -8.140 -9.250 1.00 86.25 93 PRO A O 1
ATOM 704 N N . ALA A 1 94 ? 16.338 -6.476 -9.305 1.00 84.44 94 ALA A N 1
ATOM 705 C CA . ALA A 1 94 ? 17.059 -5.589 -10.213 1.00 84.44 94 ALA A CA 1
ATOM 706 C C . ALA A 1 94 ? 17.324 -4.237 -9.537 1.00 84.44 94 ALA A C 1
ATOM 708 O O . ALA A 1 94 ? 16.447 -3.699 -8.863 1.00 84.44 94 ALA A O 1
ATOM 709 N N . GLU A 1 95 ? 18.525 -3.694 -9.742 1.00 80.25 95 GLU A N 1
ATOM 710 C CA . GLU A 1 95 ? 19.009 -2.467 -9.087 1.00 80.25 95 GLU A CA 1
ATOM 711 C C . GLU A 1 95 ? 18.270 -1.197 -9.529 1.00 80.25 95 GLU A C 1
ATOM 713 O O . GLU A 1 95 ? 18.280 -0.193 -8.822 1.00 80.25 95 GLU A O 1
ATOM 718 N N . ASP A 1 96 ? 17.623 -1.221 -10.693 1.00 81.25 96 ASP A N 1
ATOM 719 C CA . ASP A 1 96 ? 16.882 -0.082 -11.236 1.00 81.25 96 ASP A CA 1
ATOM 720 C C . ASP A 1 96 ? 15.394 -0.073 -10.863 1.00 81.25 96 ASP A C 1
ATOM 722 O O . ASP A 1 96 ? 14.637 0.790 -11.317 1.00 81.25 96 ASP A O 1
ATOM 726 N N . ILE A 1 97 ? 14.989 -0.985 -9.979 1.00 83.75 97 ILE A N 1
ATOM 727 C CA . ILE A 1 97 ? 13.686 -0.983 -9.322 1.00 83.75 97 ILE A CA 1
ATOM 728 C C . ILE A 1 97 ? 13.906 -0.585 -7.859 1.00 83.75 97 ILE A C 1
ATOM 730 O O . ILE A 1 97 ? 14.814 -1.073 -7.191 1.00 83.75 97 ILE A O 1
ATOM 734 N N . CYS A 1 98 ? 13.075 0.312 -7.331 1.00 86.81 98 CYS A N 1
ATOM 735 C CA . CYS A 1 98 ? 13.181 0.739 -5.939 1.00 86.81 98 CYS A CA 1
ATOM 736 C C . CYS A 1 98 ? 12.646 -0.320 -4.964 1.00 86.81 98 CYS A C 1
ATOM 738 O O . CYS A 1 98 ? 11.658 -1.007 -5.241 1.00 86.81 98 CYS A O 1
ATOM 740 N N . CYS A 1 99 ? 13.227 -0.372 -3.765 1.00 92.00 99 CYS A N 1
ATOM 741 C CA . CYS A 1 99 ? 12.631 -1.081 -2.636 1.00 92.00 99 CYS A CA 1
ATOM 742 C C . CYS A 1 99 ? 11.255 -0.501 -2.272 1.00 92.00 99 CYS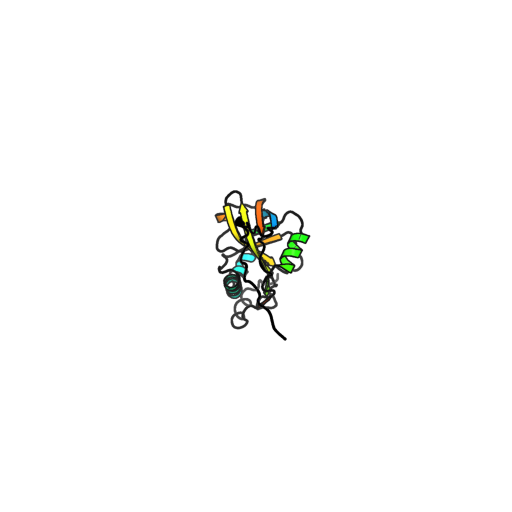 A C 1
ATOM 744 O O . CYS A 1 99 ? 10.930 0.645 -2.595 1.00 92.00 99 CYS A O 1
ATOM 746 N N . SER A 1 100 ? 10.443 -1.288 -1.573 1.00 92.56 100 SER A N 1
ATOM 747 C CA . SER A 1 100 ? 9.151 -0.841 -1.039 1.00 92.56 100 SER A CA 1
ATOM 748 C C . SER A 1 100 ? 8.953 -1.332 0.387 1.00 92.56 100 SER A C 1
ATOM 750 O O . SER A 1 100 ? 9.340 -2.450 0.714 1.00 92.56 100 SER A O 1
ATOM 752 N N . LEU A 1 101 ? 8.319 -0.517 1.225 1.00 93.75 101 LEU A N 1
ATOM 753 C CA . LEU A 1 101 ? 7.812 -0.953 2.524 1.00 93.75 101 LEU A CA 1
ATOM 754 C C . LEU A 1 101 ? 6.411 -1.521 2.337 1.00 93.75 101 LEU A C 1
ATOM 756 O O . LEU A 1 101 ? 5.585 -0.892 1.674 1.00 93.75 101 LEU A O 1
ATOM 760 N N . VAL A 1 102 ? 6.148 -2.689 2.919 1.00 94.69 102 VAL A N 1
ATOM 761 C CA . VAL A 1 102 ? 4.833 -3.333 2.896 1.00 94.69 102 VAL A CA 1
ATOM 762 C C . VAL A 1 102 ? 4.359 -3.694 4.299 1.00 94.69 102 VAL A C 1
ATOM 764 O O . VAL A 1 102 ? 5.155 -4.121 5.134 1.00 94.69 102 VAL A O 1
ATOM 767 N N . LEU A 1 103 ? 3.065 -3.518 4.567 1.00 93.38 103 LEU A N 1
ATOM 768 C CA . LEU A 1 103 ? 2.475 -3.734 5.889 1.00 93.38 103 LEU A CA 1
ATOM 769 C C . LEU A 1 103 ? 1.006 -4.188 5.772 1.00 93.38 103 LEU A C 1
ATOM 771 O O . LEU A 1 103 ? 0.236 -3.529 5.068 1.00 93.38 103 LEU A O 1
ATOM 775 N N . PRO A 1 104 ? 0.579 -5.280 6.439 1.00 94.06 104 PRO A N 1
ATOM 776 C CA . PRO A 1 104 ? -0.826 -5.677 6.468 1.00 94.06 104 PRO A CA 1
ATOM 777 C C . PRO A 1 104 ? -1.716 -4.588 7.066 1.00 94.06 104 PRO A C 1
ATOM 779 O O . PRO A 1 104 ? -1.395 -4.004 8.100 1.00 94.06 104 PRO A O 1
ATOM 782 N N . ALA A 1 105 ? -2.857 -4.347 6.432 1.00 94.88 105 ALA A N 1
ATOM 783 C CA . ALA A 1 105 ? -3.830 -3.357 6.865 1.00 94.88 105 ALA A CA 1
ATOM 784 C C . ALA A 1 105 ? -5.252 -3.778 6.466 1.00 94.88 105 ALA A C 1
ATOM 786 O O . ALA A 1 105 ? -5.471 -4.789 5.799 1.00 94.88 105 ALA A O 1
ATOM 787 N N . HIS A 1 106 ? -6.229 -2.973 6.863 1.00 96.00 106 HIS A N 1
ATOM 788 C CA . HIS A 1 106 ? -7.591 -3.005 6.350 1.00 96.00 106 HIS A CA 1
ATOM 789 C C . HIS A 1 106 ? -7.958 -1.632 5.803 1.00 96.00 106 HIS A C 1
ATOM 791 O O . HIS A 1 106 ? -7.576 -0.608 6.374 1.00 96.00 106 HIS A O 1
ATOM 797 N N . VAL A 1 107 ? -8.727 -1.626 4.717 1.00 97.94 107 VAL A N 1
ATOM 798 C CA . VAL A 1 107 ? -9.336 -0.417 4.158 1.00 97.94 107 VAL A CA 1
ATOM 799 C C . VAL A 1 107 ? -10.845 -0.590 4.162 1.00 97.94 107 VAL A C 1
ATOM 801 O O . VAL A 1 107 ? -11.359 -1.595 3.669 1.00 97.94 107 VAL A O 1
ATOM 804 N N . ALA A 1 108 ? -11.548 0.398 4.708 1.00 97.94 108 ALA A N 1
ATOM 805 C CA . ALA A 1 108 ? -12.997 0.385 4.833 1.00 97.94 108 ALA A CA 1
ATOM 806 C C . ALA A 1 108 ? -13.648 1.671 4.312 1.00 97.94 108 ALA A C 1
ATOM 808 O O . ALA A 1 108 ? -13.081 2.761 4.414 1.00 97.94 108 ALA A O 1
ATOM 809 N N . ARG A 1 109 ? -14.877 1.530 3.804 1.00 97.12 109 ARG A N 1
ATOM 810 C CA . ARG A 1 109 ? -15.806 2.621 3.486 1.00 97.12 109 ARG A CA 1
ATOM 811 C C . ARG A 1 109 ? -17.211 2.231 3.929 1.00 97.12 109 ARG A C 1
ATOM 813 O O . ARG A 1 109 ? -17.800 1.281 3.408 1.00 97.12 109 ARG A O 1
ATOM 820 N N . GLY A 1 110 ? -17.756 2.972 4.892 1.00 94.25 110 GLY A N 1
ATOM 821 C CA . GLY A 1 110 ? -19.026 2.622 5.527 1.00 94.25 110 GLY A CA 1
ATOM 822 C C . GLY A 1 110 ? -18.970 1.211 6.122 1.00 94.25 110 GLY A C 1
ATOM 823 O O . GLY A 1 110 ? -18.094 0.911 6.926 1.00 94.25 110 GLY A O 1
ATOM 824 N N . VAL A 1 111 ? -19.888 0.340 5.697 1.00 93.94 111 VAL A N 1
ATOM 825 C CA . VAL A 1 111 ? -19.966 -1.063 6.151 1.00 93.94 111 VAL A CA 1
ATOM 826 C C . VAL A 1 111 ? -19.084 -2.030 5.350 1.00 93.94 111 VAL A C 1
ATOM 828 O O . VAL A 1 111 ? -18.989 -3.203 5.704 1.00 93.94 111 VAL A O 1
ATOM 831 N N . ARG A 1 112 ? -18.457 -1.573 4.259 1.00 96.31 112 ARG A N 1
ATOM 832 C CA . ARG A 1 112 ? -17.597 -2.404 3.404 1.00 96.31 112 ARG A CA 1
ATOM 833 C C . ARG A 1 112 ? -16.156 -2.308 3.895 1.00 96.31 112 ARG A C 1
ATOM 835 O O . ARG A 1 112 ? -15.674 -1.208 4.154 1.00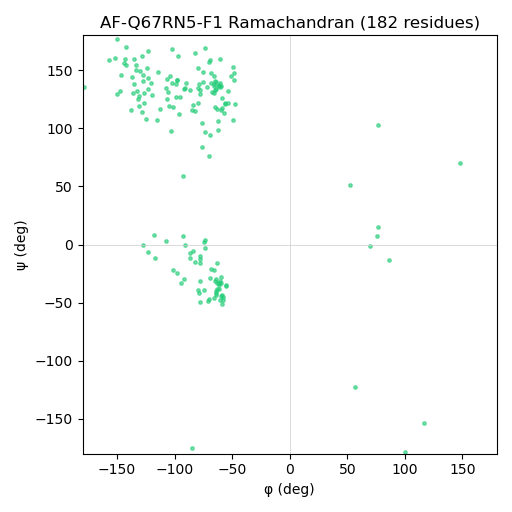 96.31 112 ARG A O 1
ATOM 842 N N . SER A 1 113 ? -15.464 -3.438 3.990 1.00 96.56 113 SER A N 1
ATOM 843 C CA . SER A 1 113 ? -14.067 -3.511 4.427 1.00 96.56 113 SER A CA 1
ATOM 844 C C . SER A 1 113 ? -13.339 -4.631 3.696 1.00 96.56 113 SER A C 1
ATOM 846 O O . SER A 1 113 ? -13.941 -5.662 3.395 1.00 96.56 113 SER A O 1
ATOM 848 N N . HIS A 1 114 ? -12.052 -4.433 3.419 1.00 97.88 114 HIS A N 1
ATOM 849 C CA . HIS A 1 114 ? -11.189 -5.444 2.819 1.00 97.88 114 HIS A CA 1
ATOM 850 C C . HIS A 1 114 ? -9.828 -5.507 3.525 1.00 97.88 114 HIS A C 1
ATOM 852 O O . HIS A 1 114 ? -9.246 -4.450 3.794 1.00 97.88 114 HIS A O 1
ATOM 858 N N . PRO A 1 115 ? -9.283 -6.716 3.777 1.00 96.62 115 PRO A N 1
ATOM 859 C CA . PRO A 1 115 ? -7.873 -6.864 4.105 1.00 96.62 115 PRO A CA 1
ATOM 860 C C . PRO A 1 115 ? -7.027 -6.475 2.890 1.00 96.62 115 PRO A C 1
ATOM 862 O O . PRO A 1 115 ? -7.349 -6.822 1.748 1.00 96.62 115 PRO A O 1
ATOM 865 N N . VAL A 1 116 ? -5.950 -5.744 3.145 1.00 97.88 116 VAL A N 1
ATOM 866 C CA . VAL A 1 116 ? -5.041 -5.217 2.128 1.00 97.88 116 VAL A CA 1
ATOM 867 C C . VAL A 1 116 ? -3.598 -5.272 2.621 1.00 97.88 116 VAL A C 1
ATOM 869 O O . VAL A 1 116 ? -3.323 -5.486 3.802 1.00 97.88 116 VAL A O 1
ATOM 872 N N . VAL A 1 117 ? -2.666 -5.011 1.712 1.00 97.06 117 VAL A N 1
ATOM 873 C CA . VAL A 1 117 ? -1.280 -4.689 2.060 1.00 97.06 117 VAL A CA 1
ATOM 874 C C . VAL A 1 117 ? -1.035 -3.236 1.686 1.00 97.06 117 VAL A C 1
ATOM 876 O O . VAL A 1 117 ? -1.124 -2.883 0.510 1.00 97.06 117 VAL A O 1
ATOM 879 N N . LEU A 1 118 ? -0.743 -2.403 2.684 1.00 96.06 118 LEU A N 1
ATOM 880 C CA . LEU A 1 118 ? -0.219 -1.058 2.477 1.00 96.06 118 LEU A CA 1
ATOM 881 C C . LEU A 1 118 ? 1.173 -1.195 1.864 1.00 96.06 118 LEU A C 1
ATOM 883 O O . LEU A 1 118 ? 1.994 -1.956 2.368 1.00 96.06 118 LEU A O 1
ATOM 887 N N . LEU A 1 119 ? 1.424 -0.471 0.785 1.00 95.06 119 LEU A N 1
ATOM 888 C CA . LEU A 1 119 ? 2.690 -0.383 0.084 1.00 95.06 119 LEU A CA 1
ATOM 889 C C . LEU A 1 119 ? 3.133 1.082 0.021 1.00 95.06 119 LEU A C 1
ATOM 891 O O . LEU A 1 119 ? 2.352 1.972 -0.325 1.00 95.06 119 LEU A O 1
ATOM 895 N N . ARG A 1 120 ? 4.409 1.325 0.325 1.00 93.62 120 ARG A N 1
ATOM 896 C CA . ARG A 1 120 ? 5.069 2.612 0.105 1.00 93.62 120 ARG A CA 1
ATOM 897 C C . ARG A 1 120 ? 6.376 2.419 -0.669 1.00 93.62 120 ARG A C 1
ATOM 899 O O . ARG A 1 120 ? 7.310 1.834 -0.109 1.00 93.62 120 ARG A O 1
ATOM 906 N N . PRO A 1 121 ? 6.481 2.927 -1.910 1.00 91.75 121 PRO A N 1
ATOM 907 C CA . PRO A 1 121 ? 7.730 2.899 -2.660 1.00 91.75 121 PRO A CA 1
ATOM 908 C C . PRO A 1 121 ? 8.798 3.766 -1.986 1.00 91.75 121 PRO A C 1
ATOM 910 O O . PRO A 1 121 ? 8.514 4.865 -1.509 1.00 91.75 121 PRO A O 1
ATOM 913 N N . MET A 1 122 ? 10.046 3.302 -1.980 1.00 91.31 122 MET A N 1
ATOM 914 C CA . MET A 1 122 ? 11.197 4.052 -1.467 1.00 91.31 122 MET A CA 1
ATOM 915 C C . MET A 1 122 ? 11.871 4.832 -2.604 1.00 91.31 122 MET A C 1
ATOM 917 O O . MET A 1 122 ? 13.040 4.610 -2.916 1.00 91.31 122 MET A O 1
ATOM 921 N N . VAL A 1 123 ? 11.115 5.718 -3.259 1.00 88.56 123 VAL A N 1
ATOM 922 C CA . VAL A 1 123 ? 11.622 6.594 -4.330 1.00 88.56 123 VAL A CA 1
ATOM 923 C C . VAL A 1 123 ? 11.822 8.019 -3.827 1.00 88.56 123 VAL A C 1
ATOM 925 O O . VAL A 1 123 ? 11.055 8.525 -3.008 1.00 88.56 123 VAL A O 1
ATOM 928 N N . TYR A 1 124 ? 12.857 8.686 -4.334 1.00 86.94 124 TYR A N 1
ATOM 929 C CA . TYR A 1 124 ? 13.093 10.094 -4.033 1.00 86.94 124 TYR A CA 1
ATOM 930 C C . TYR A 1 124 ? 11.920 10.961 -4.516 1.00 86.94 124 TYR A C 1
ATOM 932 O O . TYR A 1 124 ? 11.406 10.762 -5.615 1.00 86.94 124 TYR A O 1
ATOM 940 N N . GLY A 1 125 ? 11.505 11.928 -3.695 1.00 86.12 125 GLY A N 1
ATOM 941 C CA . GLY A 1 125 ? 10.409 12.845 -4.024 1.00 86.12 125 GLY A CA 1
ATOM 942 C C . GLY A 1 125 ? 9.005 12.240 -3.917 1.00 86.12 125 GLY A C 1
ATOM 943 O O . GLY A 1 125 ? 8.039 12.905 -4.286 1.00 86.12 125 GLY A O 1
ATOM 944 N N . TYR A 1 126 ? 8.867 11.011 -3.407 1.00 87.69 126 TYR A N 1
ATOM 945 C CA . TYR A 1 126 ? 7.555 10.430 -3.130 1.00 87.69 126 TYR A CA 1
ATOM 946 C C . TYR A 1 126 ? 6.810 11.257 -2.076 1.00 87.69 126 TYR A C 1
ATOM 948 O O . TYR A 1 126 ? 7.392 11.656 -1.065 1.00 87.69 126 TYR A O 1
ATOM 956 N N . ASN A 1 127 ? 5.517 11.511 -2.293 1.00 90.69 127 ASN A N 1
ATOM 957 C CA . ASN A 1 127 ? 4.709 12.239 -1.321 1.00 90.69 127 ASN A CA 1
ATOM 958 C C . ASN A 1 127 ? 4.590 11.404 -0.029 1.00 90.69 127 ASN A C 1
ATOM 960 O O . ASN A 1 127 ? 4.000 10.325 -0.073 1.00 90.69 127 ASN A O 1
ATOM 964 N N . PRO A 1 128 ? 5.081 11.883 1.130 1.00 88.44 128 PRO A N 1
ATOM 965 C CA . PRO A 1 128 ? 5.088 11.095 2.364 1.00 88.44 128 PRO A CA 1
ATOM 966 C C . PRO A 1 128 ? 3.685 10.780 2.899 1.00 88.44 128 PRO A C 1
ATOM 968 O O . PRO A 1 128 ? 3.522 9.820 3.644 1.00 88.44 128 PRO A O 1
ATOM 971 N N . ALA A 1 129 ? 2.671 11.567 2.520 1.00 92.00 129 ALA A N 1
ATOM 972 C CA . ALA A 1 129 ? 1.280 11.292 2.873 1.00 92.00 129 ALA A CA 1
ATOM 973 C C . ALA A 1 129 ? 0.617 10.273 1.933 1.00 92.00 129 ALA A C 1
ATOM 975 O O . ALA A 1 129 ? -0.453 9.760 2.247 1.00 92.00 129 ALA A O 1
ATOM 976 N N . GLN A 1 130 ? 1.204 9.992 0.767 1.00 93.75 130 GLN A N 1
ATOM 977 C CA . GLN A 1 130 ? 0.621 9.046 -0.173 1.00 93.75 130 GLN A CA 1
ATOM 978 C C . GLN A 1 130 ? 0.886 7.612 0.287 1.00 93.75 130 GLN A C 1
ATOM 980 O O . GLN A 1 130 ? 2.011 7.232 0.607 1.00 93.75 130 GLN A O 1
ATOM 985 N N . VAL A 1 131 ? -0.158 6.796 0.271 1.00 94.00 131 VAL A N 1
ATOM 986 C CA . VAL A 1 131 ? -0.102 5.358 0.531 1.00 94.00 131 VAL A CA 1
ATOM 987 C C . VAL A 1 131 ? -0.775 4.614 -0.609 1.00 94.00 131 VAL A C 1
ATOM 989 O O . VAL A 1 131 ? -1.742 5.096 -1.207 1.00 94.00 131 VAL A O 1
ATOM 992 N N . GLU A 1 132 ? -0.250 3.436 -0.918 1.00 97.19 132 GLU A N 1
ATOM 993 C CA . GLU A 1 132 ? -0.815 2.543 -1.920 1.00 97.19 132 GLU A CA 1
ATOM 994 C C . GLU 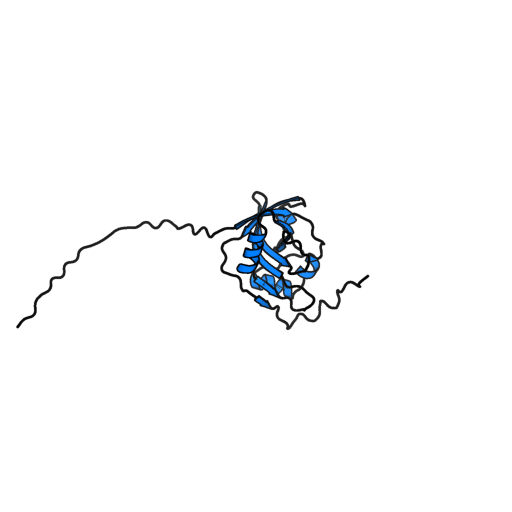A 1 132 ? -1.315 1.265 -1.249 1.00 97.19 132 GLU A C 1
ATOM 996 O O . GLU A 1 132 ? -0.745 0.825 -0.256 1.00 97.19 132 GLU A O 1
ATOM 1001 N N . PHE A 1 133 ? -2.369 0.648 -1.779 1.00 98.00 133 PHE A N 1
ATOM 1002 C CA . PHE A 1 133 ? -2.899 -0.609 -1.252 1.00 98.00 133 PHE A CA 1
ATOM 1003 C C . PHE A 1 133 ? -3.002 -1.671 -2.336 1.00 98.00 133 PHE A C 1
ATOM 1005 O O . PHE A 1 133 ? -3.575 -1.443 -3.407 1.00 98.00 133 PHE A O 1
ATOM 1012 N N . LEU A 1 134 ? -2.476 -2.849 -2.015 1.00 98.19 134 LEU A N 1
ATOM 1013 C CA . LEU A 1 134 ? -2.577 -4.075 -2.795 1.00 98.19 134 LEU A CA 1
ATOM 1014 C C . LEU A 1 134 ? -3.696 -4.951 -2.234 1.00 98.19 134 LEU A C 1
ATOM 1016 O O . LEU A 1 134 ? -3.848 -5.076 -1.018 1.00 98.19 134 LEU A O 1
ATOM 1020 N N . ALA A 1 135 ? -4.433 -5.611 -3.121 1.00 97.88 135 ALA A N 1
ATOM 1021 C CA . ALA A 1 135 ? -5.489 -6.547 -2.756 1.00 97.88 135 ALA A CA 1
ATOM 1022 C C . ALA A 1 135 ? -5.669 -7.618 -3.846 1.00 97.88 135 ALA A C 1
ATOM 1024 O O . ALA A 1 135 ? -5.297 -7.382 -5.000 1.00 97.88 135 ALA A O 1
ATOM 1025 N N . PRO A 1 136 ? -6.286 -8.770 -3.527 1.00 97.44 136 PRO A N 1
ATOM 1026 C CA . PRO A 1 136 ? -6.677 -9.770 -4.524 1.00 97.44 136 PRO A CA 1
ATOM 1027 C C . PRO A 1 136 ? -7.912 -9.356 -5.346 1.00 97.44 136 PRO A C 1
ATOM 1029 O O . PRO A 1 136 ? -8.374 -10.117 -6.190 1.00 97.44 136 PRO A O 1
ATOM 1032 N N . VAL A 1 137 ? -8.457 -8.158 -5.111 1.00 97.69 137 VAL A N 1
ATOM 1033 C CA . VAL A 1 137 ? -9.644 -7.610 -5.782 1.00 97.69 137 VAL A CA 1
ATOM 1034 C C . VAL A 1 137 ? -9.416 -6.155 -6.188 1.00 97.69 137 VAL A C 1
ATOM 1036 O O . VAL A 1 137 ? -8.573 -5.460 -5.617 1.00 97.69 137 VAL A O 1
ATOM 1039 N N . ARG A 1 138 ? -10.203 -5.650 -7.146 1.00 97.31 138 ARG A N 1
ATOM 1040 C CA . ARG A 1 138 ? -10.200 -4.225 -7.503 1.00 97.31 138 ARG A CA 1
ATOM 1041 C C . ARG A 1 138 ? -10.911 -3.422 -6.411 1.00 97.31 138 ARG A C 1
ATOM 1043 O O . ARG A 1 138 ? -12.132 -3.307 -6.415 1.00 97.31 138 ARG A O 1
ATOM 1050 N N . LEU A 1 139 ? -10.148 -2.838 -5.486 1.00 98.12 139 LEU A N 1
ATOM 1051 C CA . LEU A 1 139 ? -10.695 -2.145 -4.306 1.00 98.12 139 LEU A CA 1
ATOM 1052 C C . LEU A 1 139 ? -11.696 -1.033 -4.642 1.00 98.12 139 LEU A C 1
ATOM 1054 O O . LEU A 1 139 ? -12.664 -0.859 -3.912 1.00 98.12 139 LEU A O 1
ATOM 1058 N N . ARG A 1 140 ? -11.509 -0.311 -5.756 1.00 98.00 140 ARG A N 1
ATOM 1059 C CA . ARG A 1 140 ? -12.479 0.709 -6.187 1.00 98.00 140 ARG A CA 1
ATOM 1060 C C . ARG A 1 140 ? -13.857 0.129 -6.491 1.00 98.00 140 ARG A C 1
ATOM 1062 O O . ARG A 1 140 ? -14.851 0.779 -6.207 1.00 98.00 140 ARG A O 1
ATOM 1069 N N . GLU A 1 141 ? -13.921 -1.082 -7.029 1.00 97.81 141 GLU A N 1
ATOM 1070 C CA . GLU A 1 141 ? -15.188 -1.771 -7.283 1.00 97.81 141 GLU A CA 1
ATOM 1071 C C . GLU A 1 141 ? -15.736 -2.366 -5.986 1.00 97.81 141 GLU A C 1
ATOM 1073 O O . GLU A 1 141 ? -16.876 -2.102 -5.621 1.00 97.81 141 GLU A O 1
ATOM 1078 N N . ALA A 1 142 ? -14.897 -3.097 -5.243 1.00 97.88 142 ALA A N 1
ATOM 1079 C CA . ALA A 1 142 ? -15.303 -3.789 -4.020 1.00 97.88 142 ALA A CA 1
ATOM 1080 C C . ALA A 1 142 ? -15.818 -2.840 -2.919 1.00 97.88 142 ALA A C 1
ATOM 1082 O O . ALA A 1 142 ? -16.706 -3.199 -2.144 1.00 97.88 142 ALA A O 1
ATOM 1083 N N . LEU A 1 143 ? -15.265 -1.626 -2.851 1.00 98.06 143 LEU A N 1
ATOM 1084 C CA . LEU A 1 143 ? -15.614 -0.604 -1.861 1.00 98.06 143 LEU A CA 1
ATOM 1085 C C . LEU A 1 143 ? -16.420 0.567 -2.459 1.00 98.06 143 LEU A C 1
ATOM 1087 O O . LEU A 1 143 ? -16.743 1.509 -1.734 1.00 98.06 143 LEU A O 1
ATOM 1091 N N . GLU A 1 144 ? -16.756 0.504 -3.754 1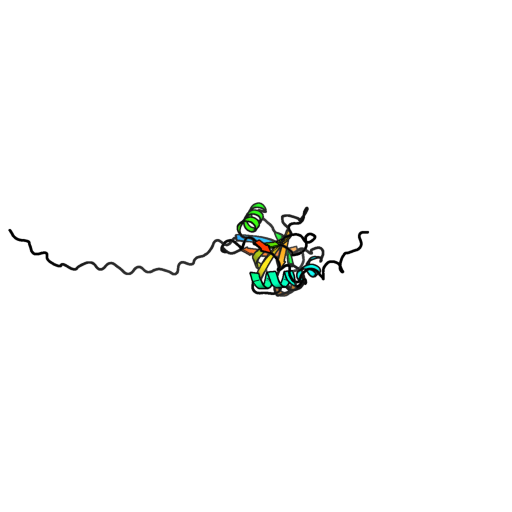.00 97.88 144 GLU A N 1
ATOM 1092 C CA . GLU A 1 144 ? -17.486 1.544 -4.501 1.00 97.88 144 GLU A CA 1
ATOM 1093 C C . GLU A 1 144 ? -16.852 2.943 -4.370 1.00 97.88 144 GLU A C 1
ATOM 1095 O O . GLU A 1 144 ? -17.520 3.916 -4.016 1.00 97.88 144 GLU A O 1
ATOM 1100 N N . LEU A 1 145 ? -15.543 3.029 -4.631 1.00 98.31 145 LEU A N 1
ATOM 1101 C CA . LEU A 1 145 ? -14.728 4.231 -4.441 1.00 98.31 145 LEU A CA 1
ATOM 1102 C C . LEU A 1 145 ? -14.526 5.032 -5.727 1.00 98.31 145 LEU A C 1
ATOM 1104 O O . LEU A 1 145 ? -14.223 4.494 -6.798 1.00 98.31 145 LEU A O 1
ATOM 1108 N N . ARG A 1 146 ? -14.546 6.350 -5.568 1.00 98.12 146 ARG A N 1
ATOM 1109 C CA . ARG A 1 146 ? -14.155 7.377 -6.534 1.00 98.12 146 ARG A CA 1
ATOM 1110 C C . ARG A 1 146 ? -13.064 8.254 -5.932 1.00 98.12 146 ARG A C 1
ATOM 1112 O O . ARG A 1 146 ? -12.800 8.215 -4.734 1.00 98.12 146 ARG A O 1
ATOM 1119 N N . ASP A 1 147 ? -12.412 9.045 -6.774 1.00 98.44 147 ASP A N 1
ATOM 1120 C CA . ASP A 1 147 ? -11.487 10.058 -6.270 1.00 98.44 147 ASP A CA 1
ATOM 1121 C C . ASP A 1 147 ? -12.223 11.044 -5.369 1.00 98.44 147 ASP A C 1
ATOM 1123 O O . ASP A 1 147 ? -13.357 11.437 -5.642 1.00 98.44 147 ASP A O 1
ATOM 1127 N N . GLY A 1 148 ? -11.568 11.414 -4.276 1.00 98.19 148 GLY A N 1
ATOM 1128 C CA . GLY A 1 148 ? -12.155 12.252 -3.246 1.00 98.19 148 GLY A CA 1
ATOM 1129 C C . GLY A 1 148 ? -12.945 11.492 -2.184 1.00 98.19 148 GLY A C 1
ATOM 1130 O O . GLY A 1 148 ? -13.203 12.096 -1.146 1.00 98.19 148 GLY A O 1
ATOM 1131 N N . ASP A 1 149 ? -13.287 10.211 -2.372 1.00 98.38 149 ASP A N 1
ATOM 1132 C CA . ASP A 1 149 ? -13.931 9.432 -1.310 1.00 98.38 149 ASP A CA 1
ATOM 1133 C C . ASP A 1 149 ? -12.990 9.264 -0.112 1.00 98.38 149 ASP A C 1
ATOM 1135 O O . ASP A 1 149 ? -11.788 9.023 -0.262 1.00 98.38 149 ASP A O 1
ATOM 1139 N N . GLU A 1 150 ? -13.564 9.374 1.083 1.00 98.25 150 GLU A N 1
ATOM 1140 C CA . GLU A 1 150 ? -12.878 9.049 2.326 1.00 98.25 150 GLU A CA 1
ATOM 1141 C C . GLU A 1 150 ? -12.860 7.531 2.537 1.00 98.25 150 GLU A C 1
ATOM 1143 O O . GLU A 1 150 ? -13.854 6.830 2.312 1.00 98.25 150 GLU A O 1
ATOM 1148 N N . ILE A 1 151 ? -11.716 7.034 2.995 1.00 98.44 151 ILE A N 1
ATOM 1149 C CA . ILE A 1 151 ? -11.525 5.671 3.473 1.00 98.44 151 ILE A CA 1
ATOM 1150 C C . ILE A 1 151 ? -10.970 5.686 4.890 1.00 98.44 151 ILE A C 1
ATOM 1152 O O . ILE A 1 151 ? -10.229 6.584 5.286 1.00 98.44 151 ILE A O 1
ATOM 1156 N N . VAL A 1 152 ? -11.286 4.636 5.637 1.00 97.50 152 VAL A N 1
ATOM 1157 C CA . VAL A 1 152 ? -10.672 4.350 6.930 1.00 97.50 152 VAL A CA 1
ATOM 1158 C C . VAL A 1 152 ? -9.591 3.302 6.725 1.00 97.50 152 VAL A C 1
ATOM 1160 O O . VAL A 1 152 ? -9.861 2.230 6.184 1.00 97.50 152 VAL A O 1
ATOM 1163 N N . ILE A 1 153 ? -8.383 3.602 7.189 1.00 95.88 153 ILE A N 1
ATOM 1164 C CA . ILE A 1 153 ? -7.231 2.703 7.171 1.00 95.88 153 ILE A CA 1
ATOM 1165 C C . ILE A 1 153 ? -7.016 2.210 8.594 1.00 95.88 153 ILE A C 1
ATOM 1167 O O . ILE A 1 153 ? -7.023 2.991 9.544 1.00 95.88 153 ILE A O 1
ATOM 1171 N N . THR A 1 154 ? -6.863 0.904 8.755 1.00 94.06 154 THR A N 1
ATOM 1172 C CA . THR A 1 154 ? -6.717 0.265 10.061 1.00 94.06 154 THR A CA 1
ATOM 1173 C C . THR A 1 154 ? -5.559 -0.714 10.042 1.00 94.06 154 THR A C 1
ATOM 1175 O O . THR A 1 154 ? -5.469 -1.548 9.141 1.00 94.06 154 THR A O 1
ATOM 1178 N N . ILE A 1 155 ? -4.694 -0.633 11.048 1.00 90.00 155 ILE A N 1
ATOM 1179 C CA . ILE A 1 155 ? -3.539 -1.516 11.204 1.00 90.00 155 ILE A CA 1
ATOM 1180 C C . ILE A 1 155 ? -3.606 -2.131 12.598 1.00 90.00 155 ILE A C 1
ATOM 1182 O O . ILE A 1 155 ? -3.704 -1.417 13.595 1.00 90.00 155 ILE A O 1
ATOM 1186 N N . GLY A 1 156 ? -3.641 -3.462 12.640 1.00 83.56 156 GLY A N 1
ATOM 1187 C CA . GLY A 1 156 ? -3.675 -4.223 13.885 1.00 83.56 156 GLY A CA 1
ATOM 1188 C C . GLY A 1 156 ? -2.288 -4.392 14.499 1.00 83.56 156 GLY A C 1
ATOM 1189 O O . GLY A 1 156 ? -1.272 -4.202 13.827 1.00 83.56 156 GLY A O 1
ATOM 1190 N N . ASP A 1 157 ? -2.275 -4.795 15.766 1.00 66.75 157 ASP A N 1
ATOM 1191 C CA . ASP A 1 157 ? -1.071 -5.143 16.517 1.00 66.75 157 ASP A CA 1
ATOM 1192 C C . ASP A 1 157 ? -0.490 -6.451 15.950 1.00 66.75 157 ASP A C 1
ATOM 1194 O O . ASP A 1 157 ? -0.948 -7.551 16.260 1.00 66.75 157 ASP A O 1
ATOM 1198 N N . ASN A 1 158 ? 0.461 -6.332 15.025 1.00 59.84 158 ASN A N 1
ATOM 1199 C CA . ASN A 1 158 ? 1.136 -7.471 14.411 1.00 59.84 158 ASN A CA 1
ATOM 1200 C C . ASN A 1 158 ? 2.565 -7.575 14.951 1.00 59.84 158 ASN A C 1
ATOM 1202 O O . ASN A 1 158 ? 3.243 -6.565 15.144 1.00 59.84 158 ASN A O 1
ATOM 1206 N N . ALA A 1 159 ? 3.041 -8.810 15.153 1.00 52.41 159 ALA A N 1
ATOM 1207 C CA . ALA A 1 159 ? 4.443 -9.078 15.463 1.00 52.41 159 ALA A CA 1
ATOM 1208 C C . ALA A 1 159 ? 5.360 -8.371 14.442 1.00 52.41 159 ALA A C 1
ATOM 1210 O O . ALA A 1 159 ? 4.989 -8.279 13.266 1.00 52.41 159 ALA A O 1
ATOM 1211 N N . PRO A 1 160 ? 6.542 -7.873 14.856 1.00 55.97 160 PRO A N 1
ATOM 1212 C CA . PRO A 1 160 ? 7.418 -7.116 13.972 1.00 55.97 160 PRO A CA 1
ATOM 1213 C C . PRO A 1 160 ? 7.704 -7.908 12.696 1.00 55.97 160 PRO A C 1
ATOM 1215 O O . PRO A 1 160 ? 8.030 -9.097 12.744 1.00 55.97 160 PRO A O 1
ATOM 1218 N N . ALA A 1 161 ? 7.564 -7.230 11.560 1.00 61.44 161 ALA A N 1
ATOM 1219 C CA . ALA A 1 161 ? 7.758 -7.796 10.238 1.00 61.44 161 ALA A CA 1
ATOM 1220 C C . ALA A 1 161 ? 9.076 -8.571 10.093 1.00 61.44 161 ALA A C 1
ATOM 1222 O O . ALA A 1 161 ? 10.108 -8.237 10.687 1.00 61.44 161 ALA A O 1
ATOM 1223 N N . GLN A 1 162 ? 9.076 -9.546 9.176 1.00 64.38 162 GLN A N 1
ATOM 1224 C CA . GLN A 1 162 ? 10.321 -9.998 8.560 1.00 64.38 162 GLN A CA 1
ATOM 1225 C C . GLN A 1 162 ? 10.986 -8.777 7.919 1.00 64.38 162 GLN A C 1
ATOM 1227 O O . GLN A 1 162 ? 10.430 -8.185 6.996 1.00 64.38 162 GLN A O 1
ATOM 1232 N N . LYS A 1 163 ? 12.142 -8.360 8.449 1.00 63.38 163 LYS A N 1
ATOM 1233 C CA . LYS A 1 163 ? 12.719 -7.048 8.118 1.00 63.38 163 LYS A CA 1
ATOM 1234 C C . LYS A 1 163 ? 13.126 -6.926 6.645 1.00 63.38 163 LYS A C 1
ATOM 1236 O O . LYS A 1 163 ? 13.026 -5.839 6.088 1.00 63.38 163 LYS A O 1
ATOM 1241 N N . TRP A 1 164 ? 13.538 -8.028 6.012 1.00 68.56 164 TRP A N 1
ATOM 1242 C CA . TRP A 1 164 ? 14.059 -8.033 4.642 1.00 68.56 164 TRP A CA 1
ATOM 1243 C C . TRP A 1 164 ? 13.714 -9.334 3.921 1.00 68.56 164 TRP A C 1
ATOM 1245 O O . TRP A 1 164 ? 13.976 -10.416 4.451 1.00 68.56 164 TRP A O 1
ATOM 1255 N N . ILE A 1 165 ? 13.196 -9.235 2.696 1.00 67.25 165 ILE A N 1
ATOM 1256 C CA . ILE A 1 165 ? 13.067 -10.377 1.784 1.00 67.25 165 ILE A CA 1
ATOM 1257 C C . ILE A 1 165 ? 13.635 -9.991 0.425 1.00 67.25 165 ILE A C 1
ATOM 1259 O O . ILE A 1 165 ? 13.138 -9.075 -0.231 1.00 67.25 165 ILE A O 1
ATOM 1263 N N . ALA A 1 166 ? 14.670 -10.720 0.010 1.00 62.38 166 ALA A N 1
ATOM 1264 C CA . ALA A 1 166 ? 15.172 -10.676 -1.352 1.00 62.38 166 ALA A CA 1
ATOM 1265 C C . ALA A 1 166 ? 14.277 -11.531 -2.257 1.00 62.38 166 ALA A C 1
ATOM 1267 O O . ALA A 1 166 ? 13.932 -12.666 -1.910 1.00 62.38 166 ALA A O 1
ATOM 1268 N N . ALA A 1 167 ? 13.924 -10.998 -3.424 1.00 59.97 167 ALA A N 1
ATOM 1269 C CA . ALA A 1 167 ? 13.410 -11.820 -4.508 1.00 59.97 167 ALA A CA 1
ATOM 1270 C C . ALA A 1 167 ? 14.475 -12.858 -4.904 1.00 59.97 167 ALA A C 1
ATOM 1272 O O . ALA A 1 167 ? 15.658 -12.533 -5.007 1.00 59.97 167 ALA A O 1
ATOM 1273 N N . ASP A 1 168 ? 14.063 -14.110 -5.108 1.00 57.94 168 ASP A N 1
ATOM 1274 C CA . ASP A 1 168 ? 14.964 -15.167 -5.568 1.00 57.94 168 ASP A CA 1
ATOM 1275 C C . ASP A 1 168 ? 15.580 -14.761 -6.921 1.00 57.94 168 ASP A C 1
ATOM 1277 O O . ASP A 1 168 ? 14.881 -14.530 -7.913 1.00 57.94 168 ASP A O 1
ATOM 1281 N N . SER A 1 169 ? 16.904 -14.613 -6.945 1.00 48.50 169 SER A N 1
ATOM 1282 C CA . SER A 1 169 ? 17.678 -14.063 -8.062 1.00 48.50 169 SER A CA 1
ATOM 1283 C C . SER A 1 169 ? 17.790 -15.014 -9.260 1.00 48.50 169 SER A C 1
ATOM 1285 O O . SER A 1 169 ? 18.331 -14.632 -10.303 1.00 48.50 169 SER A O 1
ATOM 1287 N N . SER A 1 170 ? 17.253 -16.233 -9.150 1.00 46.72 170 SER A N 1
ATOM 1288 C CA . SER A 1 170 ? 17.354 -17.279 -10.173 1.00 46.72 170 SER A CA 1
ATOM 1289 C C . SER A 1 170 ? 16.413 -17.110 -11.381 1.00 46.72 170 SER A C 1
ATOM 1291 O O . SER A 1 170 ? 16.665 -17.726 -12.415 1.00 46.72 170 SER A O 1
ATOM 1293 N N . ARG A 1 171 ? 15.366 -16.264 -11.314 1.00 45.34 171 ARG A N 1
ATOM 1294 C CA . ARG A 1 171 ? 14.369 -16.102 -12.407 1.00 45.34 171 ARG A CA 1
ATOM 1295 C C . ARG A 1 171 ? 14.173 -14.687 -12.965 1.00 45.34 171 ARG A C 1
ATOM 1297 O O . ARG A 1 171 ? 13.473 -14.527 -13.953 1.00 45.34 171 ARG A O 1
ATOM 1304 N N . ALA A 1 172 ? 14.780 -13.657 -12.382 1.00 48.38 172 ALA A N 1
ATOM 1305 C CA . ALA A 1 172 ? 14.374 -12.269 -12.638 1.00 48.38 172 ALA A CA 1
ATOM 1306 C C . ALA A 1 172 ? 15.092 -11.537 -13.794 1.00 48.38 172 ALA A C 1
ATOM 1308 O O . ALA A 1 172 ? 14.816 -10.364 -14.038 1.00 48.38 172 ALA A O 1
ATOM 1309 N N . ARG A 1 173 ? 16.042 -12.177 -14.489 1.00 45.28 173 ARG A N 1
ATOM 1310 C CA . ARG A 1 173 ? 16.952 -11.469 -15.412 1.00 45.28 173 ARG A CA 1
ATOM 1311 C C . ARG A 1 173 ? 16.353 -11.094 -16.777 1.00 45.28 173 ARG A C 1
ATOM 1313 O O . ARG A 1 173 ? 16.990 -10.325 -17.488 1.00 45.28 173 ARG A O 1
ATOM 1320 N N . SER A 1 174 ? 15.184 -11.607 -17.169 1.00 43.88 174 SER A N 1
ATOM 1321 C CA . SER A 1 174 ? 14.716 -11.508 -18.564 1.00 43.88 174 SER A CA 1
ATOM 1322 C C . SER A 1 174 ? 13.721 -10.386 -18.877 1.00 43.88 174 SER A C 1
ATOM 1324 O O . SER A 1 174 ? 13.679 -9.949 -20.022 1.00 43.88 174 SER A O 1
ATOM 1326 N N . ASP A 1 175 ? 12.945 -9.883 -17.912 1.00 48.94 175 ASP A N 1
ATOM 1327 C CA . ASP A 1 175 ? 11.677 -9.220 -18.286 1.00 48.94 175 ASP A CA 1
ATOM 1328 C C . ASP A 1 175 ? 11.727 -7.684 -18.288 1.00 48.94 175 ASP A C 1
ATOM 1330 O O . ASP A 1 175 ? 10.930 -7.019 -18.954 1.00 48.94 175 ASP A O 1
ATOM 1334 N N . TRP A 1 176 ? 12.678 -7.086 -17.568 1.00 45.22 176 TRP A N 1
ATOM 1335 C CA . TRP A 1 176 ? 12.754 -5.629 -17.447 1.00 45.22 176 TRP A CA 1
ATOM 1336 C C . TRP A 1 176 ? 13.399 -4.949 -18.668 1.00 45.22 176 TRP A C 1
ATOM 1338 O O . TRP A 1 176 ? 12.914 -3.910 -19.126 1.00 45.22 176 TRP A O 1
ATOM 1348 N N . ALA A 1 177 ? 14.444 -5.547 -19.253 1.00 46.91 177 ALA A N 1
ATOM 1349 C CA . ALA A 1 177 ? 15.222 -4.930 -20.334 1.00 46.91 177 ALA A CA 1
ATOM 1350 C C . ALA A 1 177 ? 14.385 -4.602 -21.589 1.00 46.91 177 ALA A C 1
ATOM 1352 O O . ALA A 1 177 ? 14.679 -3.639 -22.295 1.00 46.91 177 ALA A O 1
ATOM 1353 N N . THR A 1 178 ? 13.310 -5.351 -21.836 1.00 47.09 178 THR A N 1
ATOM 1354 C CA . THR A 1 178 ? 12.416 -5.204 -22.997 1.00 47.09 178 THR A CA 1
ATOM 1355 C C . THR A 1 178 ? 11.320 -4.147 -22.841 1.00 47.09 178 THR A C 1
ATOM 1357 O O . THR A 1 178 ? 10.604 -3.886 -23.803 1.00 47.09 178 THR A O 1
ATOM 1360 N N . SER A 1 179 ? 11.162 -3.523 -21.667 1.00 47.62 179 SER A N 1
ATOM 1361 C CA . SER A 1 179 ? 10.043 -2.600 -21.386 1.00 47.62 179 SER A CA 1
ATOM 1362 C C . SER A 1 179 ? 10.460 -1.157 -21.068 1.00 47.62 179 SER A C 1
ATOM 1364 O O . SER A 1 179 ? 9.612 -0.329 -20.715 1.00 47.62 179 SER A O 1
ATOM 1366 N N . ARG A 1 180 ? 11.749 -0.826 -21.242 1.00 45.56 180 ARG A N 1
ATOM 1367 C CA . ARG A 1 180 ? 12.280 0.535 -21.071 1.00 45.56 180 ARG A CA 1
ATOM 1368 C C . ARG A 1 180 ? 11.541 1.536 -21.976 1.00 45.56 180 ARG A C 1
ATOM 1370 O O . ARG A 1 180 ? 11.589 1.384 -23.195 1.00 45.56 180 ARG A O 1
ATOM 1377 N N . PRO A 1 181 ? 10.918 2.596 -21.431 1.00 44.94 181 PRO A N 1
ATOM 1378 C CA . PRO A 1 181 ? 10.516 3.727 -22.251 1.00 44.94 181 PRO A CA 1
ATOM 1379 C C . PRO A 1 181 ? 11.771 4.442 -22.761 1.00 44.94 181 PRO A C 1
ATOM 1381 O O . PRO A 1 181 ? 12.694 4.739 -21.997 1.00 44.94 181 PRO A O 1
ATOM 1384 N N . SER A 1 182 ? 11.802 4.709 -24.065 1.00 46.91 182 SER A N 1
ATOM 1385 C CA . SER A 1 182 ? 12.759 5.623 -24.681 1.00 46.91 182 SER A CA 1
ATOM 1386 C C . SER A 1 182 ? 12.688 6.966 -23.958 1.00 46.91 182 SER A C 1
ATOM 1388 O O . SER A 1 182 ? 11.616 7.570 -23.897 1.00 46.91 182 SER A O 1
ATOM 1390 N N . ARG A 1 183 ? 13.817 7.418 -23.403 1.00 40.00 183 ARG A N 1
ATOM 1391 C CA . ARG A 1 183 ? 13.955 8.793 -22.915 1.00 40.00 183 ARG A CA 1
ATOM 1392 C C . ARG A 1 183 ? 13.725 9.726 -24.109 1.00 40.00 183 ARG A C 1
ATOM 1394 O O . ARG A 1 183 ? 14.487 9.647 -25.070 1.00 40.00 183 ARG A O 1
ATOM 1401 N N . GLN A 1 184 ? 12.662 10.524 -24.057 1.00 38.81 184 GLN A N 1
ATOM 1402 C CA . GLN A 1 184 ? 12.566 11.784 -24.796 1.00 38.81 184 GLN A CA 1
ATOM 1403 C C . GLN A 1 184 ? 13.001 12.904 -23.858 1.00 38.81 184 GLN A C 1
ATOM 1405 O O . GLN A 1 184 ? 12.684 12.787 -22.650 1.00 38.81 184 GLN A O 1
#

Sequence (184 aa):
MQPARALGLTLGGLPASGQGRRNDMGTQIRWTGRVVSGLGVAARWTTLDWFRAAIERLFGFKPVPGTLNAIAEGDRQELDRLLLTAGTVLVPPAEDICCSLVLPAHVARGVRSHPVVLLRPMVYGYNPAQVEFLAPVRLREALELRDGDEIVITIGDNAPAQKWIAADSSRARSDWATSRPSRQ

Radius of gyration: 25.05 Å; Cα contacts (8 Å, |Δi|>4): 300; chains: 1; bounding box: 39×53×97 Å

pLDDT: mean 78.98, std 22.07, range [29.3, 98.56]

Secondary structure (DSSP, 8-state):
----------------------------EEEEEEEE---STHHHHTT-HHHHHHHHHHHSSPPPSS-EEEEEES-HHHHHHHHHHH-EEEE-SSTTS--EEEEEEEEEETTEEEEEEEEEE--TT--TTEEEEE-SS-HHHHTT--TT-EEEEEE---PPP-SEEEPPTTSTTSSSGGGPPP--

Organism: Symbiobacterium thermophilum (strain DSM 24528 / JCM 14929 / IAM 14863 / T) (NCBI:txid292459)

InterPro domains:
  IPR023465 Riboflavin kinase domain superfamily [G3DSA:2.40.30.30] (28-159)
  IPR023465 Riboflavin kinase domain superfamily [SSF82114] (28-155)
  IPR023602 Riboflavin kinase domain, CTP-dependent [PF01982] (35-155)
  IPR039063 Riboflavin kinase, CTP-dependent [PTHR40706] (28-156)

Solvent-accessible surface area (backbone atoms only — not comparable to full-atom values): 11073 Å² total; per-residue (Å²): 135,85,86,85,88,84,86,89,78,89,86,82,91,80,79,95,72,88,75,72,82,75,77,81,74,58,67,65,52,74,40,45,26,34,29,42,84,70,91,67,62,49,35,66,55,41,60,34,66,65,51,27,51,50,43,27,74,76,70,75,44,54,50,40,73,33,58,53,32,26,39,54,50,77,67,59,66,57,56,51,49,45,47,72,66,44,18,22,37,45,37,56,72,47,91,92,48,66,38,28,38,37,36,73,32,33,44,29,38,91,93,37,70,43,76,31,33,39,38,39,73,65,53,90,89,58,62,84,48,52,41,30,34,38,29,75,54,64,58,47,69,76,48,70,54,52,71,70,37,69,34,39,39,38,32,69,68,64,79,68,36,69,63,70,47,76,43,73,74,89,74,64,86,72,70,64,82,83,67,68,76,80,87,126

=== Feature glossary ===
Legend for the data blocks above and below:

— What the protein is —

The amino-acid sequence is the protein's primary structure: the linear order of residues from the N-terminus to the C-terminus, written in one-letter code. Everything else here — the 3D coordinates, the secondary structure, the domain annotations — is ultimately a consequence of this string.

Functional annotations link the protein to curated databases. InterPro entries identify conserved domains and families by matching the sequence against member-database signatures (Pfam, PROSITE, CDD, …). Gene Ontology (GO) terms describe molecular function, biological process, and cellular component in a controlled vocabulary. CATH places the structure in a hierarchical fold classification (Class/Architecture/Topology/Homologous-superfamily). The organism is the source species.

— Where its atoms are —

Atomic coordinates in PDBx/mmCIF format — the same representation the Protein Data Bank distributes. Each line of the _atom_site loop places one backbone atom in Cartesian space (units: ångströms, origin: arbitrary).

The six renders are orthographic views along the three Cartesian axes in both directions. Representation (cartoon, sticks, or surface) and color scheme (sequence-rainbow or by-chain) vary across proteins so the training set covers all the common visualization conventions.

— Local backbone conformation —

Eight-state secondary structure (DSSP): H is the canonical α-helix, G the tighter 3₁₀-helix, I the wider π-helix; E/B are β-structure, T and S are turns and bends, and '-' is everything else. DSSP derives these from the pattern of main-chain N–H···O=C hydrogen bonds, not from the sequence.

Three-state secondary structure (P-SEA) collapses the eight DSSP classes into helix (a), strand (b), and coil (c). P-SEA assigns these from Cα geometry alone — distances and angles — without requiring backbone oxygens, so it works on any Cα trace.

φ (phi) and ψ (psi) are the two rotatable backbone dihedrals per residue: φ is the C(i-1)–N–Cα–C torsion, ψ is the N–Cα–C–N(i+1) torsion, both in degrees on (−180°, 180°]. α-helical residues cluster near (−60°, −45°); β-strand residues near (−120°, +130°). A Ramachandran plot is simply a scatter of (φ, ψ) for every residue.

— Global shape and packing —

The geometric summary reports three shape descriptors. Rg (radius of gyration) measures how spread out the Cα atoms are about their centre of mass; compact globular proteins have small Rg, elongated or unfolded ones large. Cα contacts (<8 Å, |i−j|>4) count long-range residue pairs in spatial proximity — high for tightly packed folds, near zero for rods or random coil. The bounding-box extents give the protein's footprint along x, y, z in Å.

SASA measures how much of the protein is reachable by solvent. It is computed by rolling a water-sized probe over the atomic surface and summing the exposed area (Å²). Per-residue SASA distinguishes core (buried, low SASA) from surface (exposed, high SASA) residues; total SASA is a whole-molecule size measure.

Plot images: a contact map (which residues are close in 3D, as an N×N binary image), a Ramachandran scatter (backbone torsion angles, revealing secondary-structure composition at a glance), and — for AlphaFold structures — a PAE heatmap (pairwise prediction confidence).

— Structural neighborhood —

A 3Di character summarizes, for each residue, the relative orientation of the Cα frame of its nearest spatial neighbor. Because it encodes fold topology rather than chemistry, 3Di alignments detect remote structural similarity that sequence alignment misses.

The Foldseek neighbor list gives the closest experimentally determined structures in the PDB, ranked by structural alignment. TM-score near 1 means near-identical fold; near 0.3 means only rough topology match. This is how one finds what a novel AlphaFold prediction most resembles in the solved-structure universe.

— Confidence and disorder —

For AlphaFold models, the B-factor field carries pLDDT — the model's own estimate of local accuracy on a 0–100 scale. Regions with pLDDT<50 should be treated as essentially unmodeled; they often correspond to intrinsically disordered segments.

Crystallographic B-factors measure how much each atom's electron density is smeared out, in Å². They rise in mobile loops and surface residues and fall in the buried interior. In AlphaFold models this column is repurposed to hold pLDDT instead.

Predicted Aligned Error (PAE) is an AlphaFold confidence matrix: entry (i, j) is the expected error in the position of residue j, 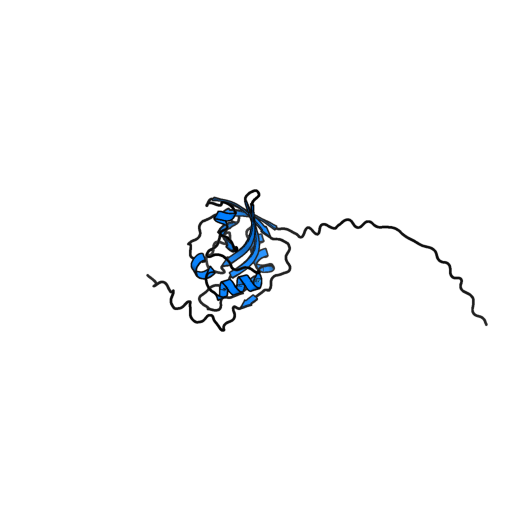in ångströms, when the prediction is superimposed on the true structure at residue i. Low PAE within a block of residues means that block is internally rigid and well-predicted; high PAE between two blocks means their relative placement is uncertain even if each block individually is confident.